Protein AF-A0ABD2IHW4-F1 (afdb_monomer_lite)

Sequence (223 aa):
MGFFFQCLDPSPPDESVRHFWHIRGVIVDASVPTSSSSATAPQQQNNSPSTDTLQVETNGGGQHLKKDRDKQRQGGNSSPSKRRTMASAKRDKVKRLPPGVLYVYEGRLVYRGRRWGRWCVWHRQNEELEIELCEIEDVKVVEQFVSQRDNRPVRRAGALVEVFASSTDGMHSHTMGLHFGILTDSAEMMGKELRDTFQRHRQRPRIFQFNSVDIEGVEIDVP

Foldseek 3Di:
DDPPQPQPADDDPDPPFPDKDWFQWKWWFDFDQCPPDDDDDPDDDDDDDDDDDDDDDDDDDDDDDDDDDDDDDDDDDDDDDDDDPPPPPPPRDGDIGGTFMWTDDPQKIKTFGTDRDDPPPPPPDRPMDIDGLQQWPDKDWDQWDQRPVPSHTDDDGGIWIKIWGFDCPPPDPGGGIIIMITHDNPHPVSSVVSVVVSVVVPPDPPPPPPPPPPPDDDDDDDD

Secondary structure (DSSP, 8-state):
------------SSTT---EEEESEEEEE-----------------------------------------------------------------EEE-SEEEEEETTEEEEEE----TT-TT-----EEEEETTTEEEEEEESSEE-TTT--EE---S-EEEEEEEE--TTSS--EEEEEEEE-TTHHHHHHHHHHHHHHHHS--------------------

Structure (mmCIF, N/CA/C/O backbone):
data_AF-A0ABD2IHW4-F1
#
_entry.id   AF-A0ABD2IHW4-F1
#
loop_
_atom_site.group_PDB
_atom_site.id
_atom_site.type_symbol
_atom_site.label_atom_id
_atom_site.label_alt_id
_atom_site.label_comp_id
_atom_site.label_asym_id
_atom_site.label_entity_id
_atom_site.label_seq_id
_atom_site.pdbx_PDB_ins_code
_atom_site.Cartn_x
_atom_site.Cartn_y
_atom_site.Cartn_z
_atom_site.occupancy
_atom_site.B_iso_or_equiv
_atom_site.auth_seq_id
_atom_site.auth_comp_id
_atom_site.auth_asym_id
_atom_site.auth_atom_id
_atom_site.pdbx_PDB_model_num
ATOM 1 N N . MET A 1 1 ? -0.687 -25.299 -29.743 1.00 41.00 1 MET A N 1
ATOM 2 C CA . MET A 1 1 ? -1.224 -25.582 -28.395 1.00 41.00 1 MET A CA 1
ATOM 3 C C . MET A 1 1 ? -1.015 -24.348 -27.535 1.00 41.00 1 MET A C 1
ATOM 5 O O . MET A 1 1 ? 0.122 -24.047 -27.197 1.00 41.00 1 MET A O 1
ATOM 9 N N . GLY A 1 2 ? -2.075 -23.579 -27.279 1.00 46.12 2 GLY A N 1
ATOM 10 C CA . GLY A 1 2 ? -2.013 -22.436 -26.371 1.00 46.12 2 GLY A CA 1
ATOM 11 C C . GLY A 1 2 ? -2.000 -22.941 -24.935 1.00 46.12 2 GLY A C 1
ATOM 12 O O . GLY A 1 2 ? -2.957 -23.579 -24.503 1.00 46.12 2 GLY A O 1
ATOM 13 N N . PHE A 1 3 ? -0.912 -22.698 -24.208 1.00 49.28 3 PHE A N 1
ATOM 14 C CA . PHE A 1 3 ? -0.903 -22.892 -22.765 1.00 49.28 3 PHE A CA 1
ATOM 15 C C . PHE A 1 3 ? -1.798 -21.814 -22.152 1.00 49.28 3 PHE A C 1
ATOM 17 O O . PHE A 1 3 ? -1.389 -20.663 -22.007 1.00 49.28 3 PHE A O 1
ATOM 24 N N . PHE A 1 4 ? -3.038 -22.176 -21.825 1.00 51.00 4 PHE A N 1
ATOM 25 C CA . PHE A 1 4 ? -3.874 -21.371 -20.946 1.00 51.00 4 PHE A CA 1
ATOM 26 C C . PHE A 1 4 ? -3.256 -21.445 -19.552 1.00 51.00 4 PHE A C 1
ATOM 28 O O . PHE A 1 4 ? -3.492 -22.380 -18.789 1.00 51.00 4 PHE A O 1
ATOM 35 N N . PHE A 1 5 ? -2.398 -20.479 -19.235 1.00 51.81 5 PHE A N 1
ATOM 36 C CA . PHE A 1 5 ? -1.965 -20.264 -17.865 1.00 51.81 5 PHE A CA 1
ATOM 37 C C . PHE A 1 5 ? -3.183 -19.776 -17.087 1.00 51.81 5 PHE A C 1
ATOM 39 O O . PHE A 1 5 ? -3.539 -18.600 -17.142 1.00 51.81 5 PHE A O 1
ATOM 46 N N . GLN A 1 6 ? -3.852 -20.697 -16.394 1.00 56.31 6 GLN A N 1
ATOM 47 C CA . GLN A 1 6 ? -4.872 -20.347 -15.420 1.00 56.31 6 GLN A CA 1
ATOM 48 C C . GLN A 1 6 ? -4.160 -19.621 -14.279 1.00 56.31 6 GLN A C 1
ATOM 50 O O . GLN A 1 6 ? -3.508 -20.230 -13.428 1.00 56.31 6 GLN A O 1
ATOM 55 N N . CYS A 1 7 ? -4.188 -18.294 -14.341 1.00 57.97 7 CYS A N 1
ATOM 56 C CA . CYS A 1 7 ? -3.656 -17.442 -13.297 1.00 57.97 7 CYS A CA 1
ATOM 57 C C . CYS A 1 7 ? -4.540 -17.674 -12.071 1.00 57.97 7 CYS A C 1
ATOM 59 O O . CYS A 1 7 ? -5.722 -17.340 -12.098 1.00 57.97 7 CYS A O 1
ATOM 61 N N . LEU A 1 8 ? -3.997 -18.322 -11.038 1.00 64.69 8 LEU A N 1
ATOM 62 C CA . LEU A 1 8 ? -4.703 -18.474 -9.773 1.00 64.69 8 LEU A CA 1
ATOM 63 C C . LEU A 1 8 ? -4.796 -17.081 -9.160 1.00 64.69 8 LEU A C 1
ATOM 65 O O . LEU A 1 8 ? -3.795 -16.544 -8.678 1.00 64.69 8 LEU A O 1
ATOM 69 N N . ASP A 1 9 ? -5.973 -16.471 -9.272 1.00 67.19 9 ASP A N 1
ATOM 70 C CA . ASP A 1 9 ? -6.226 -15.192 -8.636 1.00 67.19 9 ASP A CA 1
ATOM 71 C C . ASP A 1 9 ? -6.240 -15.425 -7.121 1.00 67.19 9 ASP A C 1
ATOM 73 O O . ASP A 1 9 ? -7.001 -16.280 -6.659 1.00 67.19 9 ASP A O 1
ATOM 77 N N . PRO A 1 10 ? -5.369 -14.763 -6.338 1.00 72.62 10 PRO A N 1
ATOM 78 C CA . PRO A 1 10 ? -5.406 -14.907 -4.897 1.00 72.62 10 PRO A CA 1
ATOM 79 C C . PRO A 1 10 ? -6.753 -14.378 -4.417 1.00 72.62 10 PRO A C 1
ATOM 81 O O . PRO A 1 10 ? -7.031 -13.186 -4.534 1.00 72.62 10 PRO A O 1
ATOM 84 N N . SER A 1 11 ? -7.596 -15.259 -3.893 1.00 72.12 11 SER A N 1
ATOM 85 C CA . SER A 1 11 ? -8.737 -14.828 -3.097 1.00 72.12 11 SER A CA 1
ATOM 86 C C . SER A 1 11 ? -8.215 -14.057 -1.877 1.00 72.12 11 SER A C 1
ATOM 88 O O . SER A 1 11 ? -7.109 -14.362 -1.401 1.00 72.12 11 SER A O 1
ATOM 90 N N . PRO A 1 12 ? -8.971 -13.076 -1.356 1.00 75.50 12 PRO A N 1
ATOM 91 C CA . PRO A 1 12 ? -8.686 -12.543 -0.031 1.00 75.50 12 PRO A CA 1
ATOM 92 C C . PRO A 1 12 ? -8.562 -13.703 0.975 1.00 75.50 12 PRO A C 1
ATOM 94 O O . PRO A 1 12 ? -9.204 -14.742 0.793 1.00 75.50 12 PRO A O 1
ATOM 97 N N . PRO A 1 13 ? -7.698 -13.574 1.997 1.00 76.06 13 PRO A N 1
ATOM 98 C CA . PRO A 1 13 ? -7.426 -14.668 2.928 1.00 76.06 13 PRO A CA 1
ATOM 99 C C . PRO A 1 13 ? -8.664 -15.100 3.726 1.00 76.06 13 PRO A C 1
ATOM 101 O O . PRO A 1 13 ? -8.720 -16.252 4.145 1.00 76.06 13 PRO A O 1
ATOM 104 N N . ASP A 1 14 ? -9.628 -14.195 3.914 1.00 83.94 14 ASP A N 1
ATOM 105 C CA . ASP A 1 14 ? -10.856 -14.408 4.678 1.00 83.94 14 ASP A CA 1
ATOM 106 C C . ASP A 1 14 ? -11.988 -13.491 4.159 1.00 83.94 14 ASP A C 1
ATOM 108 O O . ASP A 1 14 ? -11.724 -12.438 3.570 1.00 83.94 14 ASP A O 1
ATOM 112 N N . GLU A 1 15 ? -13.246 -13.863 4.407 1.00 83.50 15 GLU A N 1
ATOM 113 C CA . GLU A 1 15 ? -14.454 -13.079 4.100 1.00 83.50 15 GLU A CA 1
ATOM 114 C C . GLU A 1 15 ? -14.533 -11.778 4.916 1.00 83.50 15 GLU A C 1
ATOM 116 O O . GLU A 1 15 ? -15.204 -10.823 4.522 1.00 83.50 15 GLU A O 1
ATOM 121 N N . SER A 1 16 ? -13.813 -11.706 6.039 1.00 86.31 16 SER A N 1
ATOM 122 C CA . SER A 1 16 ? -13.703 -10.497 6.862 1.00 86.31 16 SER A CA 1
ATOM 123 C C . SER A 1 16 ? -12.923 -9.357 6.186 1.00 86.31 16 SER A C 1
ATOM 125 O O . SER A 1 16 ? -13.051 -8.195 6.590 1.00 86.31 16 SER A O 1
ATOM 127 N N . VAL A 1 17 ? -12.149 -9.649 5.133 1.00 90.94 17 VAL A N 1
ATOM 128 C CA . VAL A 1 17 ? -11.345 -8.661 4.402 1.00 90.94 17 VAL A CA 1
ATOM 129 C C . VAL A 1 17 ? -12.234 -7.801 3.510 1.00 90.94 17 VAL A C 1
ATOM 131 O O . VAL A 1 17 ? -12.582 -8.158 2.387 1.00 90.94 17 VAL A O 1
ATOM 134 N N . ARG A 1 18 ? -12.568 -6.609 4.005 1.00 87.69 18 ARG A N 1
ATOM 135 C CA . ARG A 1 18 ? -13.433 -5.654 3.290 1.00 87.69 18 ARG A CA 1
ATOM 136 C C . ARG A 1 18 ? -12.719 -4.856 2.206 1.00 87.69 18 ARG A C 1
ATOM 138 O O . ARG A 1 18 ? -13.365 -4.374 1.282 1.00 87.69 18 ARG A O 1
ATOM 145 N N . HIS A 1 19 ? -11.411 -4.672 2.346 1.00 92.75 19 HIS A N 1
ATOM 146 C CA . HIS A 1 19 ? -10.616 -3.825 1.467 1.00 92.75 19 HIS A CA 1
ATOM 147 C C . HIS A 1 19 ? -9.520 -4.663 0.818 1.00 92.75 19 HIS A C 1
ATOM 149 O O . HIS A 1 19 ? -8.560 -5.060 1.483 1.00 92.75 19 HIS A O 1
ATOM 155 N N . PHE A 1 20 ? -9.677 -4.939 -0.476 1.00 95.12 20 PHE A N 1
ATOM 156 C CA . PHE A 1 20 ? -8.671 -5.611 -1.284 1.00 95.12 20 PHE A CA 1
ATOM 157 C C . PHE A 1 20 ? -8.657 -5.052 -2.707 1.00 95.12 20 PHE A C 1
ATOM 159 O O . PHE A 1 20 ? -9.684 -4.647 -3.249 1.00 95.12 20 PHE A O 1
ATOM 166 N N . TRP A 1 21 ? -7.478 -5.056 -3.321 1.00 95.75 21 TRP A N 1
ATOM 167 C CA . TRP A 1 21 ? -7.256 -4.562 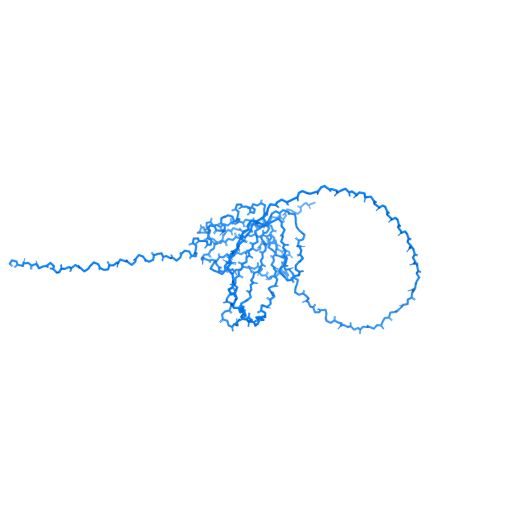-4.671 1.00 95.75 21 TRP A CA 1
ATOM 168 C C . TRP A 1 21 ? -6.337 -5.519 -5.422 1.00 95.75 21 TRP A C 1
ATOM 170 O O . TRP A 1 21 ? -5.272 -5.907 -4.934 1.00 95.75 21 TRP A O 1
ATOM 180 N N . HIS A 1 22 ? -6.717 -5.870 -6.648 1.00 94.25 22 HIS A N 1
ATOM 181 C CA . HIS A 1 22 ? -5.796 -6.521 -7.570 1.00 94.25 22 HIS A CA 1
ATOM 182 C C . HIS A 1 22 ? -4.857 -5.464 -8.140 1.00 94.25 22 HIS A C 1
ATOM 184 O O . HIS A 1 22 ? -5.299 -4.465 -8.704 1.00 94.25 22 HIS A O 1
ATOM 190 N N . ILE A 1 23 ? -3.555 -5.698 -8.008 1.00 95.62 23 ILE A N 1
ATOM 191 C CA . ILE A 1 23 ? -2.534 -4.745 -8.434 1.00 95.62 23 ILE A CA 1
ATOM 192 C C . ILE A 1 23 ? -1.602 -5.376 -9.467 1.00 95.62 23 ILE A C 1
ATOM 194 O O . ILE A 1 23 ? -1.344 -6.584 -9.480 1.00 95.62 23 ILE A O 1
ATOM 198 N N . ARG A 1 24 ? -1.058 -4.535 -10.344 1.00 94.69 24 ARG A N 1
ATOM 199 C CA . ARG A 1 24 ? -0.127 -4.918 -11.414 1.00 94.69 24 ARG A CA 1
ATOM 200 C C . ARG A 1 24 ? 1.295 -5.140 -10.906 1.00 94.69 24 ARG A C 1
ATOM 202 O O . ARG A 1 24 ? 2.110 -5.720 -11.618 1.00 94.69 24 ARG A O 1
ATOM 209 N N . GLY A 1 25 ? 1.591 -4.695 -9.692 1.00 94.12 25 GLY A N 1
ATOM 210 C CA . GLY A 1 25 ? 2.834 -4.980 -8.988 1.00 94.12 25 GLY A CA 1
ATOM 211 C C . GLY A 1 25 ? 3.201 -3.890 -7.998 1.00 94.12 25 GLY A C 1
ATOM 212 O O . GLY A 1 25 ? 2.515 -2.875 -7.891 1.00 94.12 25 GLY A O 1
ATOM 213 N N . VAL A 1 26 ? 4.306 -4.106 -7.294 1.00 95.50 26 VAL A N 1
ATOM 214 C CA . VAL A 1 26 ? 4.837 -3.156 -6.310 1.00 95.50 26 VAL A CA 1
ATOM 215 C C . VAL A 1 26 ? 6.272 -2.812 -6.678 1.00 95.50 26 VAL A C 1
ATOM 217 O O . VAL A 1 26 ? 7.044 -3.662 -7.120 1.00 95.50 26 VAL A O 1
ATOM 220 N N . ILE A 1 27 ? 6.637 -1.550 -6.525 1.00 94.88 27 ILE A N 1
ATOM 221 C CA . ILE A 1 27 ? 8.002 -1.058 -6.656 1.00 94.88 27 ILE A CA 1
ATOM 222 C C . ILE A 1 27 ? 8.453 -0.705 -5.248 1.00 94.88 27 ILE A C 1
ATOM 224 O O . ILE A 1 27 ? 7.911 0.224 -4.673 1.00 94.88 27 ILE A O 1
ATOM 228 N N . VAL A 1 28 ? 9.409 -1.436 -4.693 1.00 93.50 28 VAL A N 1
ATOM 229 C CA . VAL A 1 28 ? 9.949 -1.177 -3.357 1.00 93.50 28 VAL A CA 1
ATOM 230 C C . VAL A 1 28 ? 11.303 -0.506 -3.519 1.00 93.50 28 VAL A C 1
ATOM 232 O O . VAL A 1 28 ? 12.211 -1.080 -4.133 1.00 93.50 28 VAL A O 1
ATOM 235 N N . ASP A 1 29 ? 11.437 0.709 -3.001 1.00 91.69 29 ASP A N 1
ATOM 236 C CA . ASP A 1 29 ? 12.736 1.351 -2.885 1.00 91.69 29 ASP A CA 1
ATOM 237 C C . ASP A 1 29 ? 13.427 0.850 -1.615 1.00 91.69 29 ASP A C 1
ATOM 239 O O . ASP A 1 29 ? 12.847 0.847 -0.530 1.00 91.69 29 ASP A O 1
ATOM 243 N N . ALA A 1 30 ? 14.656 0.357 -1.759 1.00 70.94 30 ALA A N 1
ATOM 244 C CA . ALA A 1 30 ? 15.428 -0.098 -0.612 1.00 70.94 30 ALA A CA 1
ATOM 245 C C . ALA A 1 30 ? 15.851 1.144 0.178 1.00 70.94 30 ALA A C 1
ATOM 247 O O . ALA A 1 30 ? 16.620 1.963 -0.333 1.00 70.94 30 ALA A O 1
ATOM 248 N N . SER A 1 31 ? 15.324 1.280 1.395 1.00 65.44 31 SER A N 1
ATOM 249 C CA . SER A 1 31 ? 15.537 2.432 2.267 1.00 65.44 31 SER A CA 1
ATOM 250 C C . SER A 1 31 ? 17.023 2.763 2.404 1.00 65.44 31 SER A C 1
ATOM 252 O O . SER A 1 31 ? 17.844 1.892 2.709 1.00 65.44 31 SER A O 1
ATOM 254 N N . VAL A 1 32 ? 17.378 4.034 2.217 1.00 53.66 32 VAL A N 1
ATOM 255 C CA . VAL A 1 32 ? 18.693 4.529 2.630 1.00 53.66 32 VAL A CA 1
ATOM 256 C C . VAL A 1 32 ? 18.680 4.576 4.160 1.00 53.66 32 VAL A C 1
ATOM 258 O O . VAL A 1 32 ? 17.733 5.135 4.712 1.00 53.66 32 VAL A O 1
ATOM 261 N N . PRO A 1 33 ? 19.669 4.004 4.874 1.00 55.91 33 PRO A N 1
ATOM 262 C CA . PRO A 1 33 ? 19.808 4.261 6.301 1.00 55.91 33 PRO A CA 1
ATOM 263 C C . PRO A 1 33 ? 19.871 5.768 6.491 1.00 55.91 33 PRO A C 1
ATOM 265 O O . PRO A 1 33 ? 20.810 6.411 6.019 1.00 55.91 33 PRO A O 1
ATOM 268 N N . THR A 1 34 ? 18.864 6.329 7.152 1.00 48.50 34 THR A N 1
ATOM 269 C CA . THR A 1 34 ? 18.852 7.724 7.572 1.00 48.50 34 THR A CA 1
ATOM 270 C C . THR A 1 34 ? 19.955 7.866 8.618 1.00 48.50 34 THR A C 1
ATOM 272 O O . THR A 1 34 ? 19.741 7.714 9.822 1.00 48.50 34 THR A O 1
ATOM 275 N N . SER A 1 35 ? 21.193 8.057 8.161 1.00 48.00 35 SER A N 1
ATOM 276 C CA . SER A 1 35 ? 22.295 8.470 9.012 1.00 48.00 35 SER A CA 1
ATOM 277 C C . SER A 1 35 ? 21.941 9.878 9.459 1.00 48.00 35 SER A C 1
ATOM 279 O O . SER A 1 35 ? 22.103 10.829 8.698 1.00 48.00 35 SER A O 1
ATOM 281 N N . SER A 1 36 ? 21.361 9.982 10.648 1.00 47.62 36 SER A N 1
ATOM 282 C CA . SER A 1 36 ? 20.997 11.224 11.313 1.00 47.62 36 SER A CA 1
ATOM 283 C C . SER A 1 36 ? 22.213 12.151 11.376 1.00 47.62 36 SER A C 1
ATOM 285 O O . SER A 1 36 ? 23.023 12.077 12.300 1.00 47.62 36 SER A O 1
ATOM 287 N N . SER A 1 37 ? 22.370 13.012 10.373 1.00 46.66 37 SER A N 1
ATOM 288 C CA . SER A 1 37 ? 23.316 14.115 10.403 1.00 46.66 37 SER A CA 1
ATOM 289 C C . SER A 1 37 ? 22.738 15.184 11.324 1.00 46.66 37 SER A C 1
ATOM 291 O O . SER A 1 37 ? 21.840 15.925 10.936 1.00 46.66 37 SER A O 1
ATOM 293 N N . SER A 1 38 ? 23.221 15.169 12.566 1.00 47.09 38 SER A N 1
ATOM 294 C CA . SER A 1 38 ? 23.399 16.311 13.469 1.00 47.09 38 SER A CA 1
ATOM 295 C C . SER A 1 38 ? 22.487 17.520 13.238 1.00 47.09 38 SER A C 1
ATOM 297 O O . SER A 1 38 ? 22.710 18.336 12.340 1.00 47.09 38 SER A O 1
ATOM 299 N N . ALA A 1 39 ? 21.542 17.689 14.161 1.00 44.91 39 ALA A N 1
ATOM 300 C CA . ALA A 1 39 ? 20.907 18.960 14.453 1.00 44.91 39 ALA A CA 1
ATOM 301 C C . ALA A 1 39 ? 21.961 20.079 14.547 1.00 44.91 39 ALA A C 1
ATOM 303 O O . ALA A 1 39 ? 22.781 20.098 15.462 1.00 44.91 39 ALA A O 1
ATOM 304 N N . THR A 1 40 ? 21.920 21.018 13.606 1.00 46.56 40 THR A N 1
ATOM 305 C CA . THR A 1 40 ? 22.454 22.362 13.825 1.00 46.56 40 THR A CA 1
ATOM 306 C C . THR A 1 40 ? 21.236 23.246 14.030 1.00 46.56 40 THR A C 1
ATOM 308 O O . THR A 1 40 ? 20.417 23.402 13.126 1.00 46.56 40 THR A O 1
ATOM 311 N N . ALA A 1 41 ? 21.061 23.718 15.260 1.00 46.91 41 ALA A N 1
ATOM 312 C CA . ALA A 1 41 ? 19.960 24.581 15.654 1.00 46.91 41 ALA A CA 1
ATOM 313 C C . ALA A 1 41 ? 19.886 25.825 14.743 1.00 46.91 41 ALA A C 1
ATOM 315 O O . ALA A 1 41 ? 20.909 26.490 14.564 1.00 46.91 41 ALA A O 1
ATOM 316 N N . PRO A 1 42 ? 18.714 26.188 14.191 1.00 46.56 42 PRO A N 1
ATOM 317 C CA . PRO A 1 42 ? 18.544 27.499 13.594 1.00 46.56 42 PRO A CA 1
ATOM 318 C C . PRO A 1 42 ? 18.502 28.542 14.713 1.00 46.56 42 PRO A C 1
ATOM 320 O O . PRO A 1 42 ? 17.595 28.582 15.545 1.00 46.56 42 PRO A O 1
ATOM 323 N N . GLN A 1 43 ? 19.542 29.368 14.727 1.00 43.62 43 GLN A N 1
ATOM 324 C CA . GLN A 1 43 ? 19.649 30.567 15.533 1.00 43.62 43 GLN A CA 1
ATOM 325 C C . GLN A 1 43 ? 18.506 31.522 15.164 1.00 43.62 43 GLN A C 1
ATOM 327 O O . GLN A 1 43 ? 18.310 31.891 14.008 1.00 43.62 43 GLN A O 1
ATOM 332 N N . GLN A 1 44 ? 17.737 31.878 16.183 1.00 47.75 44 GLN A N 1
ATOM 333 C CA . GLN A 1 44 ? 16.634 32.823 16.166 1.00 47.75 44 GLN A CA 1
ATOM 334 C C . GLN A 1 44 ? 17.142 34.204 15.718 1.00 47.75 44 GLN A C 1
ATOM 336 O O . GLN A 1 44 ? 17.986 34.797 16.391 1.00 47.75 44 GLN A O 1
ATOM 341 N N . GLN A 1 45 ? 16.629 34.737 14.607 1.00 43.47 45 GLN A N 1
ATOM 342 C CA . GLN A 1 45 ? 16.779 36.155 14.286 1.00 43.47 45 GLN A CA 1
ATOM 343 C C . GLN A 1 45 ? 15.425 36.742 13.891 1.00 43.47 45 GLN A C 1
ATOM 345 O O . GLN A 1 45 ? 14.898 36.513 12.805 1.00 43.47 45 GLN A O 1
ATOM 350 N N . ASN A 1 46 ? 14.863 37.473 14.853 1.00 47.22 46 ASN A N 1
ATOM 351 C CA . ASN A 1 46 ? 13.788 38.436 14.674 1.00 47.22 46 ASN A CA 1
ATOM 352 C C . ASN A 1 46 ? 14.157 39.420 13.559 1.00 47.22 46 ASN A C 1
ATOM 354 O O . ASN A 1 46 ? 15.273 39.933 13.581 1.00 47.22 46 ASN A O 1
ATOM 358 N N . ASN A 1 47 ? 13.216 39.726 12.661 1.00 47.47 47 ASN A N 1
ATOM 359 C CA . ASN A 1 47 ? 12.915 41.096 12.238 1.00 47.47 47 ASN A CA 1
ATOM 360 C C . ASN A 1 47 ? 11.595 41.167 11.446 1.00 47.47 47 ASN A C 1
ATOM 362 O O . ASN A 1 47 ? 11.212 40.250 10.727 1.00 47.47 47 ASN A O 1
ATOM 366 N N . SER A 1 48 ? 10.909 42.278 11.688 1.00 52.16 48 SER A N 1
ATOM 367 C CA . SER A 1 48 ? 9.518 42.645 11.403 1.00 52.16 48 SER A CA 1
ATOM 368 C C . SER A 1 48 ? 9.220 42.962 9.914 1.00 52.16 48 SER A C 1
ATOM 370 O O . SER A 1 48 ? 10.140 42.952 9.098 1.00 52.16 48 SER A O 1
ATOM 372 N N . PRO A 1 49 ? 7.950 43.259 9.543 1.00 63.03 49 PRO A N 1
ATOM 373 C CA . PRO A 1 49 ? 7.474 43.300 8.158 1.00 63.03 49 PRO A CA 1
ATOM 374 C C . PRO A 1 49 ? 7.461 44.714 7.552 1.00 63.03 49 PRO A C 1
ATOM 376 O O . PRO A 1 49 ? 7.200 45.689 8.259 1.00 63.03 49 PRO A O 1
ATOM 379 N N . SER A 1 50 ? 7.613 44.816 6.226 1.00 47.25 50 SER A N 1
ATOM 380 C CA . SER A 1 50 ? 7.198 46.004 5.468 1.00 47.25 50 SER A CA 1
ATOM 381 C C . SER A 1 50 ? 6.966 45.740 3.964 1.00 47.25 50 SER A C 1
ATOM 383 O O . SER A 1 50 ? 7.835 45.244 3.257 1.00 47.25 50 SER A O 1
ATOM 385 N N . THR A 1 51 ? 5.755 46.127 3.535 1.00 42.94 51 THR A N 1
ATOM 386 C CA . THR A 1 51 ? 5.316 46.749 2.258 1.00 42.94 51 THR A CA 1
ATOM 387 C C . THR A 1 51 ? 5.610 46.141 0.876 1.00 42.94 51 THR A C 1
ATOM 389 O O . THR A 1 51 ? 6.751 46.035 0.443 1.00 42.94 51 THR A O 1
ATOM 392 N N . ASP A 1 52 ? 4.497 45.897 0.165 1.00 44.44 52 ASP A N 1
ATOM 393 C CA . ASP A 1 52 ? 4.166 46.249 -1.232 1.00 44.44 52 ASP A CA 1
ATOM 394 C C . ASP A 1 52 ? 5.296 46.653 -2.188 1.00 44.44 52 ASP A C 1
ATOM 396 O O . ASP A 1 52 ? 5.977 47.647 -1.949 1.00 44.44 52 ASP A O 1
ATOM 400 N N . THR A 1 53 ? 5.348 46.017 -3.370 1.00 55.94 53 THR A N 1
ATOM 401 C CA . THR A 1 53 ? 5.567 46.687 -4.673 1.00 55.94 53 THR A CA 1
ATOM 402 C C . THR A 1 53 ? 5.123 45.787 -5.842 1.00 55.94 53 THR A C 1
ATOM 404 O O . THR A 1 53 ? 5.358 44.581 -5.867 1.00 55.94 53 THR A O 1
ATOM 407 N N . LEU A 1 54 ? 4.455 46.438 -6.796 1.00 48.88 54 LEU A N 1
ATOM 408 C CA . LEU A 1 54 ? 3.859 45.983 -8.054 1.00 48.88 54 LEU A CA 1
ATOM 409 C C . LEU A 1 54 ? 4.858 45.531 -9.142 1.00 48.88 54 LEU A C 1
ATOM 411 O O . LEU A 1 54 ? 5.944 46.085 -9.241 1.00 48.88 54 LEU A O 1
ATOM 415 N N . GLN A 1 55 ? 4.347 44.646 -10.017 1.00 45.31 55 GLN A N 1
ATOM 416 C CA . GLN A 1 55 ? 4.524 44.525 -11.485 1.00 45.31 55 GLN A CA 1
ATOM 417 C C . GLN A 1 55 ? 5.930 44.415 -12.114 1.00 45.31 55 GLN A C 1
ATOM 419 O O . GLN A 1 55 ? 6.850 45.135 -11.760 1.00 45.31 55 GLN A O 1
ATOM 424 N N . VAL A 1 56 ? 6.035 43.591 -13.174 1.00 48.97 56 VAL A N 1
ATOM 425 C CA . VAL A 1 56 ? 6.410 44.005 -14.552 1.00 48.97 56 VAL A CA 1
ATOM 426 C C . VAL A 1 56 ? 6.441 42.777 -15.484 1.00 48.97 56 VAL A C 1
ATOM 428 O O . VAL A 1 56 ? 7.082 41.767 -15.202 1.00 48.97 56 VAL A O 1
ATOM 431 N N . GLU A 1 57 ? 5.715 42.884 -16.600 1.00 48.47 57 GLU A N 1
ATOM 432 C CA . GLU A 1 57 ? 5.789 42.018 -17.785 1.00 48.47 57 GLU A CA 1
ATOM 433 C C . GLU A 1 57 ? 7.163 42.113 -18.468 1.00 48.47 57 GLU A C 1
ATOM 435 O O . GLU A 1 57 ? 7.787 43.165 -18.439 1.00 48.47 57 GLU A O 1
ATOM 440 N N . THR A 1 58 ? 7.594 41.094 -19.216 1.00 47.38 58 THR A N 1
ATOM 441 C CA . THR A 1 58 ? 8.175 41.339 -20.553 1.00 47.38 58 THR A CA 1
ATOM 442 C C . THR A 1 58 ? 8.249 40.078 -21.412 1.00 47.38 58 THR A C 1
ATOM 444 O O . THR A 1 58 ? 8.596 38.985 -20.972 1.00 47.38 58 THR A O 1
ATOM 447 N N . ASN A 1 59 ? 7.918 40.308 -22.681 1.00 45.06 59 ASN A N 1
ATOM 448 C CA . ASN A 1 59 ? 8.058 39.450 -23.848 1.00 45.06 59 ASN A CA 1
ATOM 449 C C . ASN A 1 59 ? 9.523 39.197 -24.259 1.00 45.06 59 ASN A C 1
ATOM 451 O O . ASN A 1 59 ? 10.393 40.035 -24.035 1.00 45.06 59 ASN A O 1
ATOM 455 N N . GLY A 1 60 ? 9.738 38.120 -25.024 1.00 36.53 60 GLY A N 1
ATOM 456 C CA . GLY A 1 60 ? 10.909 37.886 -25.891 1.00 36.53 60 GLY A CA 1
ATOM 457 C C . GLY A 1 60 ? 11.221 36.385 -25.970 1.00 36.53 60 GLY A C 1
ATOM 458 O O . GLY A 1 60 ? 11.348 35.747 -24.939 1.00 36.53 60 GLY A O 1
ATOM 459 N N . GLY A 1 61 ? 11.285 35.686 -27.106 1.00 36.50 61 GLY A N 1
ATOM 460 C CA . GLY A 1 61 ? 11.732 36.063 -28.448 1.00 36.50 61 GLY A CA 1
ATOM 461 C C . GLY A 1 61 ? 13.114 35.434 -28.717 1.00 36.50 61 GLY A C 1
ATOM 462 O O . GLY A 1 61 ? 14.074 35.824 -28.067 1.00 36.50 61 GLY A O 1
ATOM 463 N N . GLY A 1 62 ? 13.232 34.489 -29.667 1.00 38.06 62 GLY A N 1
ATOM 464 C CA . GLY A 1 62 ? 14.529 33.976 -30.178 1.00 38.06 62 GLY A CA 1
ATOM 465 C C . GLY A 1 62 ? 14.571 32.451 -30.396 1.00 38.06 62 GLY A C 1
ATOM 466 O O . GLY A 1 62 ? 14.568 31.697 -29.434 1.00 38.06 62 GLY A O 1
ATOM 467 N N . GLN A 1 63 ? 14.399 31.942 -31.625 1.00 40.34 63 GLN A N 1
ATOM 468 C CA . GLN A 1 63 ? 15.445 31.603 -32.625 1.00 40.34 63 GLN A CA 1
ATOM 469 C C . GLN A 1 63 ? 16.392 30.456 -32.191 1.00 40.34 63 GLN A C 1
ATOM 471 O O . GLN A 1 63 ? 17.153 30.580 -31.246 1.00 40.34 63 GLN A O 1
ATOM 476 N N . HIS A 1 64 ? 16.254 29.252 -32.760 1.00 48.56 64 HIS A N 1
ATOM 477 C CA . HIS A 1 64 ? 16.921 28.764 -33.985 1.00 48.56 64 HIS A CA 1
ATOM 478 C C . HIS A 1 64 ? 18.449 28.597 -33.858 1.00 48.56 64 HIS A C 1
ATOM 480 O O . HIS A 1 64 ? 19.188 29.560 -34.016 1.00 48.56 64 HIS A O 1
ATOM 486 N N . LEU A 1 65 ? 18.933 27.353 -33.707 1.00 48.69 65 LEU A N 1
ATOM 487 C CA . LEU A 1 65 ? 20.285 26.962 -34.132 1.00 48.69 65 LEU A CA 1
ATOM 488 C C . LEU A 1 65 ? 20.396 25.449 -34.395 1.00 48.69 65 LEU A C 1
ATOM 490 O O . LEU A 1 65 ? 20.425 24.624 -33.485 1.00 48.69 65 LEU A O 1
ATOM 494 N N . LYS A 1 66 ? 20.499 25.120 -35.689 1.00 51.88 66 LYS A N 1
ATOM 495 C CA . LYS A 1 66 ? 21.117 23.898 -36.221 1.00 51.88 66 LYS A CA 1
ATOM 496 C C . LYS A 1 66 ? 22.571 23.811 -35.754 1.00 51.88 66 LYS A C 1
ATOM 498 O O . LYS A 1 66 ? 23.282 24.815 -35.831 1.00 51.88 66 LYS A O 1
ATOM 503 N N . LYS A 1 67 ? 23.060 22.608 -35.435 1.00 59.16 67 LYS A N 1
ATOM 504 C CA . LYS A 1 67 ? 24.461 22.274 -35.718 1.00 59.16 67 LYS A CA 1
ATOM 505 C C . LYS A 1 67 ? 24.689 20.775 -35.870 1.00 59.16 67 LYS A C 1
ATOM 507 O O . LYS A 1 67 ? 24.679 20.023 -34.901 1.00 59.16 67 LYS A O 1
ATOM 512 N N . ASP A 1 68 ? 24.942 20.401 -37.116 1.00 53.00 68 ASP A N 1
ATOM 513 C CA . ASP A 1 68 ? 25.584 19.166 -37.536 1.00 53.00 68 ASP A CA 1
ATOM 514 C C . ASP A 1 68 ? 26.957 19.005 -36.872 1.00 53.00 68 ASP A C 1
ATOM 516 O O . ASP A 1 68 ? 27.731 19.969 -36.784 1.00 53.00 68 ASP A O 1
ATOM 520 N N . ARG A 1 69 ? 27.307 17.776 -36.475 1.00 59.28 69 ARG A N 1
ATOM 521 C CA . ARG A 1 69 ? 28.714 17.361 -36.457 1.00 59.28 69 ARG A CA 1
ATOM 522 C C . ARG A 1 69 ? 28.888 15.846 -36.519 1.00 59.28 69 ARG A C 1
ATOM 524 O O . ARG A 1 69 ? 28.872 15.154 -35.505 1.00 59.28 69 ARG A O 1
ATOM 531 N N . ASP A 1 70 ? 29.179 15.382 -37.726 1.00 50.97 70 ASP A N 1
ATOM 532 C CA . ASP A 1 70 ? 29.960 14.179 -37.985 1.00 50.97 70 ASP A CA 1
ATOM 533 C C . ASP A 1 70 ? 31.373 14.299 -37.392 1.00 50.97 70 ASP A C 1
ATOM 535 O O . ASP A 1 70 ? 32.064 15.303 -37.604 1.00 50.97 70 ASP A O 1
ATOM 539 N N . LYS A 1 71 ? 31.849 13.244 -36.716 1.00 62.31 71 LYS A N 1
ATOM 540 C CA . LYS A 1 71 ? 33.247 12.796 -36.846 1.00 62.31 71 LYS A CA 1
ATOM 541 C C . LYS A 1 71 ? 33.473 11.378 -36.314 1.00 62.31 71 LYS A C 1
ATOM 543 O O . LYS A 1 71 ? 33.721 11.134 -35.139 1.00 62.31 71 LYS A O 1
ATOM 548 N N . GLN A 1 72 ? 33.444 10.472 -37.278 1.00 51.09 72 GLN A N 1
ATOM 549 C CA . GLN A 1 72 ? 34.245 9.263 -37.431 1.00 51.09 72 GLN A CA 1
ATOM 550 C C . GLN A 1 72 ? 35.620 9.315 -36.727 1.00 51.09 72 GLN A C 1
ATOM 552 O O . GLN A 1 72 ? 36.426 10.209 -36.995 1.00 51.09 72 GLN A O 1
ATOM 557 N N . ARG A 1 73 ? 35.935 8.297 -35.914 1.00 51.78 73 ARG A N 1
ATOM 558 C CA . ARG A 1 73 ? 37.308 7.793 -35.742 1.00 51.78 73 ARG A CA 1
ATOM 559 C C . ARG A 1 73 ? 37.307 6.314 -35.350 1.00 51.78 73 ARG A C 1
ATOM 561 O O . ARG A 1 73 ? 36.834 5.931 -34.287 1.00 51.78 73 ARG A O 1
ATOM 568 N N . GLN A 1 74 ? 37.831 5.515 -36.274 1.00 44.62 74 GLN A N 1
ATOM 569 C CA . GLN A 1 74 ? 38.222 4.121 -36.109 1.00 44.62 74 GLN A CA 1
ATOM 570 C C . GLN A 1 74 ? 39.571 4.022 -35.383 1.00 44.62 74 GLN A C 1
ATOM 572 O O . GLN A 1 74 ? 40.407 4.916 -35.514 1.00 44.62 74 GLN A O 1
ATOM 577 N N . GLY A 1 75 ? 39.806 2.868 -34.753 1.00 40.91 75 GLY A N 1
ATOM 578 C CA . GLY A 1 75 ? 41.138 2.267 -34.660 1.00 40.91 75 GLY A CA 1
ATOM 579 C C . GLY A 1 75 ? 41.604 1.932 -33.244 1.00 40.91 75 GLY A C 1
ATOM 580 O O . GLY A 1 75 ? 41.824 2.833 -32.443 1.00 40.91 75 GLY A O 1
ATOM 581 N N . GLY A 1 76 ? 41.851 0.642 -32.982 1.00 42.22 76 GLY A N 1
ATOM 582 C CA . GLY A 1 76 ? 42.785 0.227 -31.929 1.00 42.22 76 GLY A CA 1
ATOM 583 C C . GLY A 1 76 ? 42.446 -1.074 -31.208 1.00 4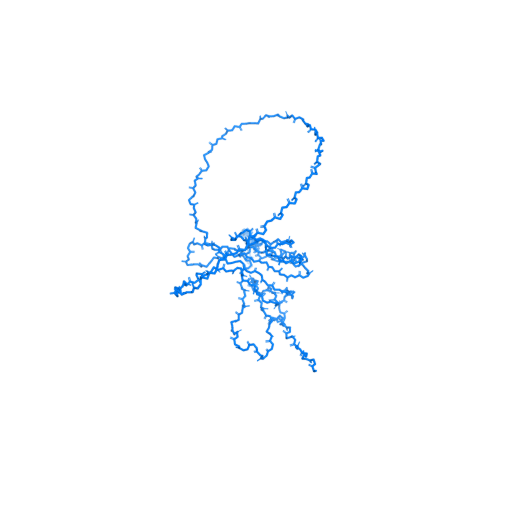2.22 76 GLY A C 1
ATOM 584 O O . GLY A 1 76 ? 41.894 -1.045 -30.116 1.00 42.22 76 GLY A O 1
ATOM 585 N N . ASN A 1 77 ? 42.834 -2.204 -31.800 1.00 46.75 77 ASN A N 1
ATOM 586 C CA . ASN A 1 77 ? 42.895 -3.521 -31.164 1.00 46.75 77 ASN A CA 1
ATOM 587 C C . ASN A 1 77 ? 43.970 -3.577 -30.060 1.00 46.75 77 ASN A C 1
ATOM 589 O O . ASN A 1 77 ? 45.115 -3.227 -30.335 1.00 46.75 77 ASN A O 1
ATOM 593 N N . SER A 1 78 ? 43.655 -4.160 -28.895 1.00 47.84 78 SER A N 1
ATOM 594 C CA . SER A 1 78 ? 44.599 -4.991 -28.120 1.00 47.84 78 SER A CA 1
ATOM 595 C C . SER A 1 78 ? 43.907 -5.800 -27.005 1.00 47.84 78 SER A C 1
ATOM 597 O O . SER A 1 78 ? 43.478 -5.282 -25.983 1.00 47.84 78 SER A O 1
ATOM 599 N N . SER A 1 79 ? 43.770 -7.095 -27.299 1.00 52.38 79 SER A N 1
ATOM 600 C CA . SER A 1 79 ? 43.928 -8.332 -26.511 1.00 52.38 79 SER A CA 1
ATOM 601 C C . SER A 1 79 ? 44.015 -8.360 -24.963 1.00 52.38 79 SER A C 1
ATOM 603 O O . SER A 1 79 ? 44.334 -7.380 -24.300 1.00 52.38 79 SER A O 1
ATOM 605 N N . PRO A 1 80 ? 43.732 -9.541 -24.367 1.00 60.50 80 PRO A N 1
ATOM 606 C CA . PRO A 1 80 ? 42.980 -9.675 -23.126 1.00 60.50 80 PRO A CA 1
ATOM 607 C C . PRO A 1 80 ? 43.855 -9.993 -21.903 1.00 60.50 80 PRO A C 1
ATOM 609 O O . PRO A 1 80 ? 45.053 -10.231 -22.000 1.00 60.50 80 PRO A O 1
ATOM 612 N N . SER A 1 81 ? 43.174 -10.157 -20.766 1.00 49.25 81 SER A N 1
ATOM 613 C CA . SER A 1 81 ? 43.628 -10.899 -19.582 1.00 49.25 81 SER A CA 1
ATOM 614 C C . SER A 1 81 ? 44.254 -10.066 -18.461 1.00 49.25 81 SER A C 1
ATOM 616 O O . SER A 1 81 ? 45.463 -9.907 -18.342 1.00 49.25 81 SER A O 1
ATOM 618 N N . LYS A 1 82 ? 43.388 -9.649 -17.531 1.00 47.09 82 LYS A N 1
ATOM 619 C CA . LYS A 1 82 ? 43.622 -9.846 -16.095 1.00 47.09 82 LYS A CA 1
ATOM 620 C C . LYS A 1 82 ? 42.279 -9.980 -15.382 1.00 47.09 82 LYS A C 1
ATOM 622 O O . LYS A 1 82 ? 41.582 -9.010 -15.101 1.00 47.09 82 LYS A O 1
ATOM 627 N N . ARG A 1 83 ? 41.934 -11.242 -15.116 1.00 53.25 83 ARG A N 1
ATOM 628 C CA . ARG A 1 83 ? 40.927 -11.703 -14.155 1.00 53.25 83 ARG A CA 1
ATOM 629 C C . ARG A 1 83 ? 41.172 -10.993 -12.812 1.00 53.25 83 ARG A C 1
ATOM 631 O O . ARG A 1 83 ? 42.022 -11.403 -12.032 1.00 53.25 83 ARG A O 1
ATOM 638 N N . ARG A 1 84 ? 40.429 -9.923 -12.539 1.00 47.66 84 ARG A N 1
ATOM 639 C CA . ARG A 1 84 ? 40.083 -9.506 -11.176 1.00 47.66 84 ARG A CA 1
ATOM 640 C C . ARG A 1 84 ? 38.578 -9.644 -11.076 1.00 47.66 84 ARG A C 1
ATOM 642 O O . ARG A 1 84 ? 37.830 -8.859 -11.649 1.00 47.66 84 ARG A O 1
ATOM 649 N N . THR A 1 85 ? 38.154 -10.692 -10.384 1.00 52.78 85 THR A N 1
ATOM 650 C CA . THR A 1 85 ? 36.818 -10.836 -9.815 1.00 52.78 85 THR A CA 1
ATOM 651 C C . THR A 1 85 ? 36.602 -9.682 -8.844 1.00 52.78 85 THR A C 1
ATOM 653 O O . THR A 1 85 ? 36.832 -9.802 -7.644 1.00 52.78 85 THR A O 1
ATOM 656 N N . MET A 1 86 ? 36.224 -8.522 -9.379 1.00 42.59 86 MET A N 1
ATOM 657 C CA . MET A 1 86 ? 35.627 -7.463 -8.587 1.00 42.59 86 MET A CA 1
ATOM 658 C C . MET A 1 86 ? 34.264 -7.999 -8.179 1.00 42.59 86 MET A C 1
ATOM 660 O O . MET A 1 86 ? 33.377 -8.140 -9.022 1.00 42.59 86 MET A O 1
ATOM 664 N N . ALA A 1 87 ? 34.130 -8.360 -6.904 1.00 47.12 87 ALA A N 1
ATOM 665 C CA . ALA A 1 87 ? 32.839 -8.505 -6.263 1.00 47.12 87 ALA A CA 1
ATOM 666 C C . ALA A 1 87 ? 32.049 -7.233 -6.588 1.00 47.12 87 ALA A C 1
ATOM 668 O O . ALA A 1 87 ? 32.320 -6.160 -6.052 1.00 47.12 87 ALA A O 1
ATOM 669 N N . SER A 1 88 ? 31.157 -7.334 -7.573 1.00 43.25 88 SER A N 1
ATOM 670 C CA . SER A 1 88 ? 30.225 -6.276 -7.914 1.00 43.25 88 SER A CA 1
ATOM 671 C C . SER A 1 88 ? 29.380 -6.106 -6.667 1.00 43.25 88 SER A C 1
ATOM 673 O O . SER A 1 88 ? 28.509 -6.933 -6.402 1.00 43.25 88 SER A O 1
ATOM 675 N N . ALA A 1 89 ? 29.723 -5.099 -5.857 1.00 51.81 89 ALA A N 1
ATOM 676 C CA . ALA A 1 89 ? 28.903 -4.646 -4.753 1.00 51.81 89 ALA A CA 1
ATOM 677 C C . ALA A 1 89 ? 27.492 -4.548 -5.322 1.00 51.81 89 ALA A C 1
ATOM 679 O O . ALA A 1 89 ? 27.255 -3.758 -6.246 1.00 51.81 89 ALA A O 1
ATOM 680 N N . LYS A 1 90 ? 26.616 -5.461 -4.885 1.00 54.47 90 LYS A N 1
ATOM 681 C CA . LYS A 1 90 ? 25.221 -5.510 -5.298 1.00 54.47 90 LYS A CA 1
ATOM 682 C C . LYS A 1 90 ? 24.654 -4.170 -4.870 1.00 54.47 90 LYS A C 1
ATOM 684 O O . LYS A 1 90 ? 24.299 -3.994 -3.718 1.00 54.47 90 LYS A O 1
ATOM 689 N N . ARG A 1 91 ? 24.676 -3.195 -5.781 1.00 56.56 91 ARG A N 1
ATOM 690 C CA . ARG A 1 91 ? 23.971 -1.936 -5.602 1.00 56.56 91 ARG A CA 1
ATOM 691 C C . ARG A 1 91 ? 22.544 -2.366 -5.351 1.00 56.56 91 ARG A C 1
ATOM 693 O O . ARG A 1 91 ? 21.954 -2.989 -6.233 1.00 56.56 91 ARG A O 1
ATOM 700 N N . ASP A 1 92 ? 22.088 -2.167 -4.127 1.00 60.50 92 ASP A N 1
ATOM 701 C CA . ASP A 1 92 ? 20.729 -2.435 -3.697 1.00 60.50 92 ASP A CA 1
ATOM 702 C C . ASP A 1 92 ? 19.812 -1.694 -4.674 1.00 60.50 92 ASP A C 1
ATOM 704 O O . ASP A 1 92 ? 19.735 -0.470 -4.684 1.00 60.50 92 ASP A O 1
ATOM 708 N N . LYS A 1 93 ? 19.255 -2.443 -5.620 1.00 79.06 93 LYS A N 1
ATOM 709 C CA . LYS A 1 93 ? 18.424 -1.923 -6.701 1.00 79.06 93 LYS A CA 1
ATOM 710 C C . LYS A 1 93 ? 17.005 -1.820 -6.173 1.00 79.06 93 LYS A C 1
ATOM 712 O O . LYS A 1 93 ? 16.574 -2.711 -5.445 1.00 79.06 93 LYS A O 1
ATOM 717 N N . VAL A 1 94 ? 16.274 -0.807 -6.636 1.00 89.31 94 VAL A N 1
ATOM 718 C CA . VAL A 1 94 ? 14.810 -0.759 -6.541 1.00 89.31 94 VAL A CA 1
ATOM 719 C C . VAL A 1 94 ? 14.248 -2.138 -6.900 1.00 89.31 94 VAL A C 1
ATOM 721 O O . VAL A 1 94 ? 14.466 -2.642 -8.013 1.00 89.31 94 VAL A O 1
ATOM 724 N N . LYS A 1 95 ? 13.563 -2.768 -5.947 1.00 91.00 95 LYS A N 1
ATOM 725 C CA . LYS A 1 95 ? 12.992 -4.103 -6.104 1.00 91.00 95 LYS A CA 1
ATOM 726 C C . LYS A 1 95 ? 11.623 -3.974 -6.758 1.00 91.00 95 LYS A C 1
ATOM 728 O O . LYS A 1 95 ? 10.844 -3.082 -6.443 1.00 91.00 95 LYS A O 1
ATOM 733 N N . ARG A 1 96 ? 11.317 -4.863 -7.699 1.00 91.69 96 ARG A N 1
ATOM 734 C CA . ARG A 1 96 ? 9.999 -4.932 -8.339 1.00 91.69 96 ARG A CA 1
ATOM 735 C C . ARG A 1 96 ? 9.344 -6.247 -7.964 1.00 91.69 96 ARG A C 1
ATOM 737 O O . ARG A 1 96 ? 9.885 -7.295 -8.301 1.00 91.69 96 ARG A O 1
ATOM 744 N N . LEU A 1 97 ? 8.202 -6.163 -7.297 1.00 91.81 97 LEU A N 1
ATOM 745 C CA . LEU A 1 97 ? 7.354 -7.298 -6.970 1.00 91.81 97 LEU A CA 1
ATOM 746 C C . LEU A 1 97 ? 6.324 -7.507 -8.096 1.00 91.81 97 LEU A C 1
ATOM 748 O O . LEU A 1 97 ? 5.871 -6.528 -8.707 1.00 91.81 97 LEU A O 1
ATOM 752 N N . PRO A 1 98 ? 5.975 -8.765 -8.416 1.00 91.81 98 PRO A N 1
ATOM 753 C CA . PRO A 1 98 ? 5.076 -9.103 -9.519 1.00 91.81 98 PRO A CA 1
ATOM 754 C C . PRO A 1 98 ? 3.626 -8.636 -9.276 1.00 91.81 98 PRO A C 1
ATOM 756 O O . PRO A 1 98 ? 3.290 -8.175 -8.184 1.00 91.81 98 PRO A O 1
ATOM 759 N N . PRO A 1 99 ? 2.721 -8.775 -10.262 1.00 92.81 99 PRO A N 1
ATOM 760 C CA . PRO A 1 99 ? 1.289 -8.619 -10.024 1.00 92.81 99 PRO A CA 1
ATOM 761 C C . PRO A 1 99 ? 0.811 -9.460 -8.835 1.00 92.81 99 PRO A C 1
ATOM 763 O O . PRO A 1 99 ? 1.302 -10.570 -8.606 1.00 92.81 99 PRO A O 1
ATOM 766 N N . GLY A 1 100 ? -0.155 -8.939 -8.089 1.00 93.06 100 GLY A N 1
ATOM 767 C CA . GLY A 1 100 ? -0.580 -9.507 -6.814 1.00 93.06 100 GLY A CA 1
ATOM 768 C C . GLY A 1 100 ? -1.931 -8.986 -6.359 1.00 93.06 100 GLY A C 1
ATOM 769 O O . GLY A 1 100 ? -2.670 -8.365 -7.128 1.00 93.06 100 GLY A O 1
ATOM 770 N N . VAL A 1 101 ? -2.227 -9.257 -5.098 1.00 93.81 101 VAL A N 1
ATOM 771 C CA . VAL A 1 101 ? -3.363 -8.695 -4.374 1.00 93.81 101 VAL A CA 1
ATOM 772 C C . VAL A 1 101 ? -2.814 -7.944 -3.177 1.00 93.81 101 VAL A C 1
ATOM 774 O O . VAL A 1 101 ? -1.921 -8.432 -2.486 1.00 93.81 101 VAL A O 1
ATOM 777 N N . LEU A 1 102 ? -3.326 -6.741 -2.978 1.00 96.12 102 LEU A N 1
ATOM 778 C CA . LEU A 1 102 ? -3.091 -5.935 -1.797 1.00 96.12 102 LEU A CA 1
ATOM 779 C C . LEU A 1 102 ? -4.372 -5.942 -0.974 1.00 96.12 102 LEU A C 1
ATOM 781 O O . LEU A 1 102 ? -5.446 -5.756 -1.540 1.00 96.12 102 LEU A O 1
ATOM 785 N N . TYR A 1 103 ? -4.283 -6.145 0.329 1.00 95.88 103 TYR A N 1
ATOM 786 C CA . TYR A 1 103 ? -5.446 -6.137 1.203 1.00 95.88 103 TYR A CA 1
ATOM 787 C C . TYR A 1 103 ? -5.119 -5.545 2.567 1.00 95.88 103 TYR A C 1
ATOM 789 O O . TYR A 1 103 ? -3.963 -5.498 2.982 1.00 95.88 103 TYR A O 1
ATOM 797 N N . VAL A 1 104 ? -6.159 -5.080 3.254 1.00 95.38 104 VAL A N 1
ATOM 798 C CA . VAL A 1 104 ? -6.062 -4.610 4.637 1.00 95.38 104 VAL A CA 1
ATOM 799 C C . VAL A 1 104 ? -6.641 -5.670 5.564 1.00 95.38 104 VAL A C 1
ATOM 801 O O . VAL A 1 104 ? -7.804 -6.047 5.422 1.00 95.38 104 VAL A O 1
ATOM 804 N N . TYR A 1 105 ? -5.842 -6.127 6.523 1.00 93.56 105 TYR A N 1
ATOM 805 C CA . TYR A 1 105 ? -6.218 -7.148 7.498 1.00 93.56 105 TYR A CA 1
ATOM 806 C C . TYR A 1 105 ? -5.594 -6.826 8.857 1.00 93.56 105 TYR A C 1
ATOM 808 O O . TYR A 1 105 ? -4.421 -6.480 8.914 1.00 93.56 105 TYR A O 1
ATOM 816 N N . GLU A 1 106 ? -6.382 -6.884 9.935 1.00 92.06 106 GLU A N 1
ATOM 817 C CA . GLU A 1 106 ? -5.912 -6.665 11.320 1.00 92.06 106 GLU A CA 1
ATOM 818 C C . GLU A 1 106 ? -5.057 -5.398 11.530 1.00 92.06 106 GLU A C 1
ATOM 820 O O . GLU A 1 106 ? -4.088 -5.385 12.281 1.00 92.06 106 GLU A O 1
ATOM 825 N N . GLY A 1 107 ? -5.409 -4.295 10.860 1.00 92.50 107 GLY A N 1
ATOM 826 C CA . GLY A 1 107 ? -4.641 -3.049 10.973 1.00 92.50 107 GLY A CA 1
ATOM 827 C C . GLY A 1 107 ? -3.312 -3.064 10.214 1.00 92.50 107 GLY A C 1
ATOM 828 O O . GLY A 1 107 ? -2.482 -2.183 10.423 1.00 92.50 107 GLY A O 1
ATOM 829 N N . ARG A 1 108 ? -3.116 -4.022 9.306 1.00 94.56 108 ARG A N 1
ATOM 830 C CA . ARG A 1 108 ? -1.940 -4.147 8.445 1.00 94.56 108 ARG A CA 1
ATOM 831 C C . ARG A 1 108 ? -2.329 -4.065 6.978 1.00 94.56 108 ARG A C 1
ATOM 833 O O . ARG A 1 108 ? -3.398 -4.521 6.572 1.00 94.56 108 ARG A O 1
ATOM 840 N N . LEU A 1 109 ? -1.452 -3.472 6.183 1.00 96.00 109 LEU A N 1
ATOM 841 C CA . LEU A 1 109 ? -1.491 -3.499 4.732 1.00 96.00 109 LEU A CA 1
ATOM 842 C C . LEU A 1 109 ? -0.592 -4.640 4.255 1.00 96.00 109 LEU A C 1
ATOM 844 O O . LEU A 1 109 ? 0.619 -4.611 4.468 1.00 96.00 109 LEU A O 1
ATOM 848 N N . VAL A 1 110 ? -1.190 -5.635 3.606 1.00 95.19 110 VAL A N 1
ATOM 849 C CA . VAL A 1 110 ? -0.498 -6.852 3.182 1.00 95.19 110 VAL A CA 1
ATOM 850 C C . VAL A 1 110 ? -0.567 -6.982 1.670 1.00 95.19 110 VAL A C 1
ATOM 852 O O . VAL A 1 110 ? -1.637 -6.933 1.062 1.00 95.19 110 VAL A O 1
ATOM 855 N N . TYR A 1 111 ? 0.589 -7.166 1.047 1.00 95.19 111 TYR A N 1
ATOM 856 C CA . TYR A 1 111 ? 0.726 -7.519 -0.355 1.00 95.19 111 TYR A CA 1
ATOM 857 C C . TYR A 1 111 ? 1.106 -8.986 -0.492 1.00 95.19 111 TYR A C 1
ATOM 859 O O . TYR A 1 111 ? 2.065 -9.463 0.115 1.00 95.19 111 TYR A O 1
ATOM 867 N N . ARG A 1 112 ? 0.413 -9.665 -1.405 1.00 92.50 112 ARG A N 1
ATOM 868 C CA . ARG A 1 112 ? 0.680 -11.048 -1.773 1.00 92.50 112 ARG A CA 1
ATOM 869 C C . ARG A 1 112 ? 0.784 -11.192 -3.287 1.00 92.50 112 ARG A C 1
ATOM 871 O O . ARG A 1 112 ? -0.185 -10.980 -4.019 1.00 92.50 112 ARG A O 1
ATOM 878 N N . GLY A 1 113 ? 1.960 -11.588 -3.769 1.00 90.69 113 GLY A N 1
ATOM 879 C CA . GLY A 1 113 ? 2.183 -11.863 -5.190 1.00 90.69 113 GLY A CA 1
ATOM 880 C C . GLY A 1 113 ? 1.335 -13.031 -5.713 1.00 90.69 113 GLY A C 1
ATOM 881 O O . GLY A 1 113 ? 1.107 -14.021 -5.010 1.00 90.69 113 GLY A O 1
ATOM 882 N N . ARG A 1 114 ? 0.884 -12.950 -6.975 1.00 86.19 114 ARG A N 1
ATOM 883 C CA . ARG A 1 114 ? 0.190 -14.070 -7.634 1.00 86.19 114 ARG A CA 1
ATOM 884 C C . ARG A 1 114 ? 1.176 -15.216 -7.841 1.00 86.19 114 ARG A C 1
ATOM 886 O O . ARG A 1 114 ? 2.245 -15.028 -8.423 1.00 86.19 114 ARG A O 1
ATOM 893 N N . ARG A 1 115 ? 0.815 -16.423 -7.402 1.00 76.62 115 ARG A N 1
ATOM 894 C CA . ARG A 1 115 ? 1.612 -17.622 -7.684 1.00 76.62 115 ARG A CA 1
ATOM 895 C C . ARG A 1 115 ? 1.341 -18.057 -9.118 1.00 76.62 115 ARG A C 1
ATOM 897 O O . ARG A 1 115 ? 0.276 -18.582 -9.428 1.00 76.62 115 ARG A O 1
ATOM 904 N N . TRP A 1 116 ? 2.321 -17.855 -9.989 1.00 64.00 116 TRP A N 1
ATOM 905 C CA . TRP A 1 116 ? 2.322 -18.478 -11.307 1.00 64.00 116 TRP A CA 1
ATOM 906 C C . TRP A 1 116 ? 2.505 -19.982 -11.081 1.00 64.00 116 TRP A C 1
ATOM 908 O O . TRP A 1 116 ? 3.354 -20.379 -10.281 1.00 64.00 116 TRP A O 1
ATOM 918 N N . GLY A 1 117 ? 1.643 -20.803 -11.686 1.00 58.31 117 GLY A N 1
ATOM 919 C CA . GLY A 1 117 ? 1.515 -22.234 -11.388 1.00 58.31 117 GLY A CA 1
ATOM 920 C C . GLY A 1 117 ? 2.815 -23.052 -11.472 1.00 58.31 117 GLY A C 1
ATOM 921 O O . GLY A 1 117 ? 3.866 -22.554 -11.858 1.00 58.31 117 GLY A O 1
ATOM 922 N N . ARG A 1 118 ? 2.695 -24.338 -11.104 1.00 53.12 118 ARG A N 1
ATOM 923 C CA . ARG A 1 118 ? 3.667 -25.453 -10.926 1.00 53.12 118 ARG A CA 1
ATOM 924 C C . ARG A 1 118 ? 5.075 -25.443 -11.567 1.00 53.12 118 ARG A C 1
ATOM 926 O O . ARG A 1 118 ? 5.873 -26.289 -11.182 1.00 53.12 118 ARG A O 1
ATOM 933 N N . TRP A 1 119 ? 5.419 -24.566 -12.503 1.00 55.97 119 TRP A N 1
ATOM 934 C CA . TRP A 1 119 ? 6.740 -24.487 -13.138 1.00 55.97 119 TRP A CA 1
ATOM 935 C C . TRP A 1 119 ? 7.742 -23.552 -12.448 1.00 55.97 119 TRP A C 1
ATOM 937 O O . TRP A 1 119 ? 8.943 -23.709 -12.644 1.00 55.97 119 TRP A O 1
ATOM 947 N N . CYS A 1 120 ? 7.301 -22.664 -11.554 1.00 52.56 120 CYS A N 1
ATOM 948 C CA . CYS A 1 120 ? 8.194 -21.745 -10.834 1.00 52.56 120 CYS A CA 1
ATOM 949 C C . CYS A 1 120 ? 8.548 -22.213 -9.404 1.00 52.56 120 CYS A C 1
ATOM 951 O O . CYS A 1 120 ? 8.721 -21.393 -8.507 1.00 52.56 120 CYS A O 1
ATOM 953 N N . VAL A 1 121 ? 8.678 -23.527 -9.163 1.00 51.81 121 VAL A N 1
ATOM 954 C CA . VAL A 1 121 ? 9.019 -24.104 -7.833 1.00 51.81 121 VAL A CA 1
ATOM 955 C C . VAL A 1 121 ? 10.393 -23.639 -7.315 1.00 51.81 121 VAL A C 1
ATOM 957 O O . VAL A 1 121 ? 10.660 -23.685 -6.117 1.00 51.81 121 VAL A O 1
ATOM 960 N N . TRP A 1 122 ? 11.248 -23.134 -8.205 1.00 50.41 122 TRP A N 1
ATOM 961 C CA . TRP A 1 122 ? 12.640 -22.788 -7.916 1.00 50.41 122 TRP A CA 1
ATOM 962 C C . TRP A 1 122 ? 12.827 -21.379 -7.326 1.00 50.41 122 TRP A C 1
ATOM 964 O O . TRP A 1 122 ? 13.887 -21.087 -6.783 1.00 50.41 122 TRP A O 1
ATOM 974 N N . HIS A 1 123 ? 11.794 -20.527 -7.340 1.00 51.41 123 HIS A N 1
ATOM 975 C CA . HIS A 1 123 ? 11.805 -19.215 -6.681 1.00 51.41 123 HIS A CA 1
ATOM 976 C C . HIS A 1 123 ? 10.725 -19.157 -5.600 1.00 51.41 123 HIS A C 1
ATOM 978 O O . HIS A 1 123 ? 9.713 -18.476 -5.711 1.00 51.41 123 HIS A O 1
ATOM 984 N N . ARG A 1 124 ? 10.944 -19.938 -4.541 1.00 51.25 124 ARG A N 1
ATOM 985 C CA . ARG A 1 124 ? 10.006 -20.155 -3.431 1.00 51.25 124 ARG A CA 1
ATOM 986 C C . ARG A 1 124 ? 10.114 -19.114 -2.311 1.00 51.25 124 ARG A C 1
ATOM 988 O O . ARG A 1 124 ? 9.716 -19.403 -1.186 1.00 51.25 124 ARG A O 1
ATOM 995 N N . GLN A 1 125 ? 10.673 -17.935 -2.578 1.00 60.25 125 GLN A N 1
ATOM 996 C CA . GLN A 1 125 ? 10.575 -16.851 -1.605 1.00 60.25 125 GLN A CA 1
ATOM 997 C C . GLN A 1 125 ? 9.174 -16.265 -1.732 1.00 60.25 125 GLN A C 1
ATOM 999 O O . GLN A 1 125 ? 8.816 -15.718 -2.771 1.00 60.25 125 GLN A O 1
ATOM 1004 N N . ASN A 1 126 ? 8.356 -16.485 -0.703 1.00 61.91 126 ASN A N 1
ATOM 1005 C CA . ASN A 1 126 ? 7.080 -15.805 -0.534 1.00 61.91 126 ASN A CA 1
ATOM 1006 C C . ASN A 1 126 ? 7.412 -14.307 -0.469 1.00 61.91 126 ASN A C 1
ATOM 1008 O O . ASN A 1 126 ? 7.903 -13.824 0.547 1.00 61.91 126 ASN A O 1
ATOM 1012 N N . GLU A 1 127 ? 7.254 -13.598 -1.585 1.00 79.31 127 GLU A N 1
ATOM 1013 C CA . GLU A 1 127 ? 7.389 -12.145 -1.616 1.00 79.31 127 GLU A CA 1
ATOM 1014 C C . GLU A 1 127 ? 6.101 -11.554 -1.054 1.00 79.31 127 GLU A C 1
ATOM 1016 O O . GLU A 1 127 ? 5.187 -11.178 -1.787 1.00 79.31 127 GLU A O 1
ATOM 1021 N N . GLU A 1 128 ? 6.018 -11.591 0.267 1.00 89.50 128 GLU A N 1
ATOM 1022 C CA . GLU A 1 128 ? 4.988 -10.946 1.057 1.00 89.50 128 GLU A CA 1
ATOM 1023 C C . GLU A 1 128 ? 5.575 -9.643 1.594 1.00 89.50 128 GLU A C 1
ATOM 1025 O O . GLU A 1 128 ? 6.732 -9.597 2.017 1.00 89.50 128 GLU A O 1
ATOM 1030 N N . LEU A 1 129 ? 4.808 -8.568 1.472 1.00 92.06 129 LEU A N 1
ATOM 1031 C CA . LEU A 1 129 ? 5.149 -7.271 2.040 1.00 92.06 129 LEU A CA 1
ATOM 1032 C C . LEU A 1 129 ? 4.036 -6.927 3.017 1.00 92.06 129 LEU A C 1
ATOM 1034 O O . LEU A 1 129 ? 2.872 -6.896 2.629 1.00 92.06 129 LEU A O 1
ATOM 1038 N N . GLU A 1 130 ? 4.410 -6.682 4.262 1.00 93.62 130 GLU A N 1
ATOM 1039 C CA . GLU A 1 130 ? 3.497 -6.424 5.366 1.00 93.62 130 GLU A CA 1
ATOM 1040 C C . GLU A 1 130 ? 3.948 -5.153 6.078 1.00 93.62 130 GLU A C 1
ATOM 1042 O O . GLU A 1 130 ? 5.137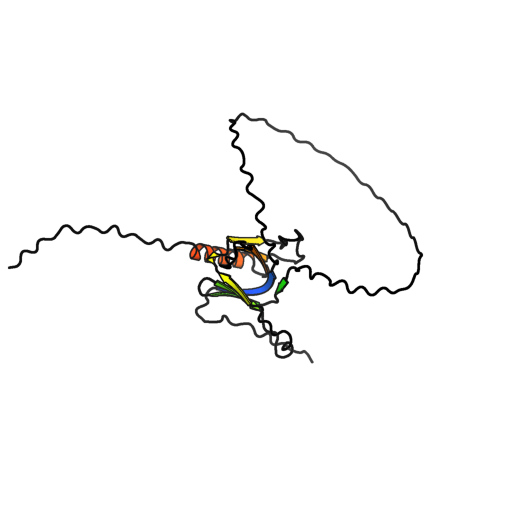 -4.972 6.336 1.00 93.62 130 GLU A O 1
ATOM 1047 N N . ILE A 1 131 ? 3.003 -4.244 6.306 1.00 93.50 131 ILE A N 1
ATOM 1048 C CA . ILE A 1 131 ? 3.250 -2.922 6.883 1.00 93.50 131 ILE A CA 1
ATOM 1049 C C . ILE A 1 131 ? 2.087 -2.602 7.809 1.00 93.50 131 ILE A C 1
ATOM 1051 O O . ILE A 1 131 ? 0.927 -2.763 7.421 1.00 93.50 131 ILE A O 1
ATOM 1055 N N . GLU A 1 132 ? 2.361 -2.124 9.016 1.00 93.25 132 GLU A N 1
ATOM 1056 C CA . GLU A 1 132 ? 1.290 -1.697 9.910 1.00 93.25 132 GLU A CA 1
ATOM 1057 C C . GLU A 1 132 ? 0.676 -0.377 9.420 1.00 93.25 132 GLU A C 1
ATOM 1059 O O . GLU A 1 132 ? 1.371 0.553 9.012 1.00 93.25 132 GLU A O 1
ATOM 1064 N N . LEU A 1 133 ? -0.653 -0.246 9.461 1.00 93.94 133 LEU A N 1
ATOM 1065 C CA . LEU A 1 133 ? -1.326 0.979 9.011 1.00 93.94 133 LEU A CA 1
ATOM 1066 C C . LEU A 1 133 ? -0.939 2.203 9.852 1.00 93.94 133 LEU A C 1
ATOM 1068 O O . LEU A 1 133 ? -1.044 3.334 9.376 1.00 93.94 133 LEU A O 1
ATOM 1072 N N . CYS A 1 134 ? -0.519 1.997 11.100 1.00 91.50 134 CYS A N 1
ATOM 1073 C CA . CYS A 1 134 ? -0.030 3.062 11.969 1.00 91.50 134 CYS A CA 1
ATOM 1074 C C . CYS A 1 134 ? 1.324 3.625 11.499 1.00 91.50 134 CYS A C 1
ATOM 1076 O O . CYS A 1 134 ? 1.548 4.827 11.671 1.00 91.50 134 CYS A O 1
ATOM 1078 N N . GLU A 1 135 ? 2.159 2.810 10.848 1.00 91.94 135 GLU A N 1
ATOM 1079 C CA . GLU A 1 135 ? 3.471 3.180 10.304 1.00 91.94 135 GLU A CA 1
ATOM 1080 C C . GLU A 1 135 ? 3.363 3.977 8.997 1.00 91.94 135 GLU A C 1
ATOM 1082 O O . GLU A 1 135 ? 4.278 4.718 8.652 1.00 91.94 135 GLU A O 1
ATOM 1087 N N . ILE A 1 136 ? 2.241 3.884 8.274 1.00 94.69 136 ILE A N 1
ATOM 1088 C CA . ILE A 1 136 ? 2.040 4.597 7.002 1.00 94.69 136 ILE A CA 1
ATOM 1089 C C . ILE A 1 136 ? 1.896 6.100 7.244 1.00 94.69 136 ILE A C 1
ATOM 1091 O O . ILE A 1 136 ? 0.855 6.580 7.686 1.00 94.69 136 ILE A O 1
ATOM 1095 N N . GLU A 1 137 ? 2.928 6.870 6.923 1.00 93.81 137 GLU A N 1
ATOM 1096 C CA . GLU A 1 137 ? 2.979 8.321 7.093 1.00 93.81 137 GLU A CA 1
ATOM 1097 C C . GLU A 1 137 ? 2.127 9.055 6.065 1.00 93.81 137 GLU A C 1
ATOM 1099 O O . GLU A 1 137 ? 1.339 9.925 6.441 1.00 93.81 137 GLU A O 1
ATOM 1104 N N . ASP A 1 138 ? 2.270 8.687 4.791 1.00 95.38 138 ASP A N 1
ATOM 1105 C CA . ASP A 1 138 ? 1.667 9.408 3.677 1.00 95.38 138 ASP A CA 1
ATOM 1106 C C . ASP A 1 138 ? 1.316 8.480 2.507 1.00 95.38 138 ASP A C 1
ATOM 1108 O O . ASP A 1 138 ? 1.984 7.475 2.248 1.00 95.38 138 ASP A O 1
ATOM 1112 N N . VAL A 1 139 ? 0.250 8.846 1.791 1.00 97.38 139 VAL A N 1
ATOM 1113 C CA . VAL A 1 139 ? -0.267 8.137 0.615 1.00 97.38 139 VAL A CA 1
ATOM 1114 C C . VAL A 1 139 ? -0.611 9.158 -0.463 1.00 97.38 139 VAL A C 1
ATOM 1116 O O . VAL A 1 139 ? -1.568 9.936 -0.333 1.00 97.38 139 VAL A O 1
ATOM 1119 N N . LYS A 1 140 ? 0.131 9.121 -1.567 1.00 97.38 140 LYS A N 1
ATOM 1120 C CA . LYS A 1 140 ? -0.009 10.030 -2.707 1.00 97.38 140 LYS A CA 1
ATOM 1121 C C . LYS A 1 140 ? -0.352 9.261 -3.971 1.00 97.38 140 LYS A C 1
ATOM 1123 O O . LYS A 1 140 ? 0.080 8.134 -4.164 1.00 97.38 140 LYS A O 1
ATOM 1128 N N . VAL A 1 141 ? -1.126 9.883 -4.850 1.00 97.81 141 VAL A N 1
ATOM 1129 C CA . VAL A 1 141 ? -1.327 9.376 -6.209 1.00 97.81 141 VAL A CA 1
ATOM 1130 C C . VAL A 1 141 ? -0.416 10.191 -7.109 1.00 97.81 141 VAL A C 1
ATOM 1132 O O . VAL A 1 141 ? -0.491 11.418 -7.106 1.00 97.81 141 VAL A O 1
ATOM 1135 N N . VAL A 1 142 ? 0.476 9.515 -7.823 1.00 96.94 142 VAL A N 1
ATOM 1136 C CA . VAL A 1 142 ? 1.495 10.147 -8.666 1.00 96.94 142 VAL A CA 1
ATOM 1137 C C . VAL A 1 142 ? 1.509 9.498 -10.043 1.00 96.94 142 VAL A C 1
ATOM 1139 O O . VAL A 1 142 ? 1.200 8.318 -10.192 1.00 96.94 142 VAL A O 1
ATOM 1142 N N . GLU A 1 143 ? 1.890 10.252 -11.070 1.00 95.06 143 GLU A N 1
ATOM 1143 C CA . GLU A 1 143 ? 2.039 9.713 -12.431 1.00 95.06 143 GLU A CA 1
ATOM 1144 C C . GLU A 1 143 ? 3.331 8.909 -12.609 1.00 95.06 143 GLU A C 1
ATOM 1146 O O . GLU A 1 143 ? 3.447 8.070 -13.502 1.00 95.06 143 GLU A O 1
ATOM 1151 N N . GLN A 1 144 ? 4.334 9.178 -11.773 1.00 94.56 144 GLN A N 1
ATOM 1152 C CA . GLN A 1 144 ? 5.650 8.576 -11.885 1.00 94.56 144 GLN A CA 1
ATOM 1153 C C . GLN A 1 144 ? 6.273 8.369 -10.509 1.00 94.56 144 GLN A C 1
ATOM 1155 O O . GLN A 1 144 ? 6.351 9.289 -9.703 1.00 94.56 144 GLN A O 1
ATOM 1160 N N . PHE A 1 145 ? 6.770 7.156 -10.272 1.00 94.25 145 PHE A N 1
ATOM 1161 C CA . PHE A 1 145 ? 7.491 6.811 -9.053 1.00 94.25 145 PHE A CA 1
ATOM 1162 C C . PHE A 1 145 ? 8.936 7.293 -9.166 1.00 94.25 145 PHE A C 1
ATOM 1164 O O . PHE A 1 145 ? 9.631 6.943 -10.127 1.00 94.25 145 PHE A O 1
ATOM 1171 N N . VAL A 1 146 ? 9.405 8.062 -8.189 1.00 93.00 146 VAL A N 1
ATOM 1172 C CA . VAL A 1 146 ? 10.787 8.547 -8.123 1.00 93.00 146 VAL A CA 1
ATOM 1173 C C . VAL A 1 146 ? 11.459 7.885 -6.935 1.00 93.00 146 VAL A C 1
ATOM 1175 O O . VAL A 1 146 ? 11.043 8.099 -5.809 1.00 93.00 146 VAL A O 1
ATOM 1178 N N . SER A 1 147 ? 12.495 7.081 -7.178 1.00 91.00 147 SER A N 1
ATOM 1179 C CA . SER A 1 147 ? 13.255 6.464 -6.084 1.00 91.00 147 SER A CA 1
ATOM 1180 C C . SER A 1 147 ? 13.886 7.551 -5.212 1.00 91.00 147 SER A C 1
ATOM 1182 O O . SER A 1 147 ? 14.624 8.385 -5.740 1.00 91.00 147 SER A O 1
ATOM 1184 N N . GLN A 1 148 ? 13.635 7.518 -3.902 1.00 87.12 148 GLN A N 1
ATOM 1185 C CA . GLN A 1 148 ? 14.244 8.425 -2.925 1.00 87.12 148 GLN A CA 1
ATOM 1186 C C . GLN A 1 148 ? 15.763 8.287 -2.871 1.00 87.12 148 GLN A C 1
ATOM 1188 O O . GLN A 1 148 ? 16.473 9.246 -2.577 1.00 87.12 148 GLN A O 1
ATOM 1193 N N . ARG A 1 149 ? 16.282 7.094 -3.162 1.00 82.56 149 ARG A N 1
ATOM 1194 C CA . ARG A 1 149 ? 17.719 6.848 -3.100 1.00 82.56 149 ARG A CA 1
ATOM 1195 C C . ARG A 1 149 ? 18.490 7.483 -4.245 1.00 82.56 149 ARG A C 1
ATOM 1197 O O . ARG A 1 149 ? 19.511 8.129 -4.026 1.00 82.56 149 ARG A O 1
ATOM 1204 N N . ASP A 1 150 ? 18.045 7.220 -5.469 1.00 84.12 150 ASP A N 1
ATOM 1205 C CA . ASP A 1 150 ? 18.781 7.623 -6.667 1.00 84.12 150 ASP A CA 1
ATOM 1206 C C . ASP A 1 150 ? 18.237 8.931 -7.267 1.00 84.12 150 ASP A C 1
ATOM 1208 O O . ASP A 1 150 ? 18.824 9.444 -8.222 1.00 84.12 150 ASP A O 1
ATOM 1212 N N . ASN A 1 151 ? 17.100 9.444 -6.769 1.00 87.06 151 ASN A N 1
ATOM 1213 C CA . ASN A 1 151 ? 16.298 10.511 -7.386 1.00 87.06 151 ASN A CA 1
ATOM 1214 C C . ASN A 1 151 ? 16.017 10.252 -8.873 1.00 87.06 151 ASN A C 1
ATOM 1216 O O . ASN A 1 151 ? 15.891 11.166 -9.690 1.00 87.06 151 ASN A O 1
ATOM 1220 N N . ARG A 1 152 ? 15.953 8.970 -9.251 1.00 88.88 152 ARG A N 1
ATOM 1221 C CA . ARG A 1 152 ? 15.725 8.550 -10.629 1.00 88.88 152 ARG A CA 1
ATOM 1222 C C . ARG A 1 152 ? 14.269 8.144 -10.802 1.00 88.88 152 ARG A C 1
ATOM 1224 O O . ARG A 1 152 ? 13.804 7.251 -10.088 1.00 88.88 152 ARG A O 1
ATOM 1231 N N . PRO A 1 153 ? 13.565 8.729 -11.785 1.00 89.00 153 PRO A N 1
ATOM 1232 C CA . PRO A 1 153 ? 12.224 8.293 -12.110 1.00 89.00 153 PRO A CA 1
ATOM 1233 C C . PRO A 1 153 ? 12.256 6.859 -12.636 1.00 89.00 153 PRO A C 1
ATOM 1235 O O . PRO A 1 153 ? 12.966 6.520 -13.593 1.00 89.00 153 PRO A O 1
ATOM 1238 N N . VAL A 1 154 ? 11.456 5.997 -12.023 1.00 89.50 154 VAL A N 1
ATOM 1239 C CA . VAL A 1 154 ? 11.256 4.631 -12.480 1.00 89.50 154 VAL A CA 1
ATOM 1240 C C . VAL A 1 154 ? 10.249 4.677 -13.621 1.00 89.50 154 VAL A C 1
ATOM 1242 O O . VAL A 1 154 ? 9.047 4.797 -13.410 1.00 89.50 154 VAL A O 1
ATOM 1245 N N . ARG A 1 155 ? 10.748 4.579 -14.860 1.00 84.75 155 ARG A N 1
ATOM 1246 C CA . ARG A 1 155 ? 9.911 4.628 -16.069 1.00 84.75 155 ARG A CA 1
ATOM 1247 C C . ARG A 1 155 ? 8.835 3.535 -16.042 1.00 84.75 155 ARG A C 1
ATOM 1249 O O . ARG A 1 155 ? 9.127 2.353 -16.257 1.00 84.75 155 ARG A O 1
ATOM 1256 N N . ARG A 1 156 ? 7.595 3.948 -15.798 1.00 82.62 156 ARG A N 1
ATOM 1257 C CA . ARG A 1 156 ? 6.348 3.202 -15.980 1.00 82.62 156 ARG A CA 1
ATOM 1258 C C . ARG A 1 156 ? 5.297 4.175 -16.505 1.00 82.62 156 ARG A C 1
ATOM 1260 O O . ARG A 1 156 ? 5.387 5.366 -16.241 1.00 82.62 156 ARG A O 1
ATOM 1267 N N . ALA A 1 157 ? 4.375 3.656 -17.304 1.00 79.19 157 ALA A N 1
ATOM 1268 C CA . ALA A 1 157 ? 3.248 4.421 -17.812 1.00 79.19 157 ALA A CA 1
ATOM 1269 C C . ALA A 1 157 ? 2.045 4.193 -16.893 1.00 79.19 157 ALA A C 1
ATOM 1271 O O . ALA A 1 157 ? 1.770 3.039 -16.551 1.00 79.19 157 ALA A O 1
ATOM 1272 N N . GLY A 1 158 ? 1.344 5.273 -16.553 1.00 87.88 158 GLY A N 1
ATOM 1273 C CA . GLY A 1 158 ? 0.120 5.253 -15.755 1.00 87.88 158 GLY A CA 1
ATOM 1274 C C . GLY A 1 158 ? 0.314 5.752 -14.326 1.00 87.88 158 GLY A C 1
ATOM 1275 O O . GLY A 1 158 ? 1.414 5.689 -13.777 1.00 87.88 158 GLY A O 1
ATOM 1276 N N . ALA A 1 159 ? -0.783 6.233 -13.743 1.00 93.75 159 ALA A N 1
ATOM 1277 C CA . ALA A 1 159 ? -0.841 6.636 -12.347 1.00 93.75 159 ALA A CA 1
ATOM 1278 C C . ALA A 1 159 ? -0.558 5.449 -11.410 1.00 93.75 159 ALA A C 1
ATOM 1280 O O . ALA A 1 159 ? -0.863 4.295 -11.717 1.00 93.75 159 ALA A O 1
ATOM 1281 N N . LEU A 1 160 ? 0.029 5.738 -10.254 1.00 96.75 160 LEU A N 1
ATOM 1282 C CA . LEU A 1 160 ? 0.330 4.771 -9.205 1.00 96.75 160 LEU A CA 1
ATOM 1283 C C . LEU A 1 160 ? 0.116 5.394 -7.830 1.00 96.75 160 LEU A C 1
ATOM 1285 O O . LEU A 1 160 ? 0.094 6.616 -7.680 1.00 96.75 160 LEU A O 1
ATOM 1289 N N . VAL A 1 161 ? -0.032 4.538 -6.824 1.00 97.88 161 VAL A N 1
ATOM 1290 C CA . VAL A 1 161 ? -0.157 4.969 -5.429 1.00 97.88 161 VAL A CA 1
ATOM 1291 C C . VAL A 1 161 ? 1.211 4.872 -4.769 1.00 97.88 161 VAL A C 1
ATOM 1293 O O . VAL A 1 161 ? 1.755 3.784 -4.615 1.00 97.88 161 VAL A O 1
ATOM 1296 N N . GLU A 1 162 ? 1.787 6.007 -4.418 1.00 96.81 162 GLU A N 1
ATOM 1297 C CA . GLU A 1 162 ? 3.025 6.123 -3.663 1.00 96.81 162 GLU A CA 1
ATOM 1298 C C . GLU A 1 162 ? 2.721 6.112 -2.164 1.00 96.81 162 GLU A C 1
ATOM 1300 O O . GLU A 1 162 ? 1.837 6.833 -1.695 1.00 96.81 162 GLU A O 1
ATOM 1305 N N . VAL A 1 163 ? 3.446 5.281 -1.420 1.00 96.31 163 VAL A N 1
ATOM 1306 C CA . VAL A 1 163 ? 3.261 5.089 0.017 1.00 96.31 163 VAL A CA 1
ATOM 1307 C C . VAL A 1 163 ? 4.596 5.263 0.729 1.00 96.31 163 VAL A C 1
ATOM 1309 O O . VAL A 1 163 ? 5.608 4.665 0.347 1.00 96.31 163 VAL A O 1
ATOM 1312 N N . PHE A 1 164 ? 4.569 6.073 1.783 1.00 94.88 164 PHE A N 1
ATOM 1313 C CA . PHE A 1 164 ? 5.676 6.280 2.707 1.00 94.88 164 PHE A CA 1
ATOM 1314 C C . PHE A 1 164 ? 5.285 5.721 4.070 1.00 94.88 164 PHE A C 1
ATOM 1316 O O . PHE A 1 164 ? 4.223 6.063 4.591 1.00 94.88 164 PHE A O 1
ATOM 1323 N N . ALA A 1 165 ? 6.128 4.868 4.642 1.00 93.12 165 ALA A N 1
ATOM 1324 C CA . ALA A 1 165 ? 5.936 4.311 5.974 1.00 93.12 165 ALA A CA 1
ATOM 1325 C C . ALA A 1 165 ? 7.226 4.418 6.794 1.00 93.12 165 ALA A C 1
ATOM 1327 O O . ALA A 1 165 ? 8.315 4.207 6.263 1.00 93.12 165 ALA A O 1
ATOM 1328 N N . SER A 1 166 ? 7.122 4.726 8.083 1.00 90.00 166 SER A N 1
ATOM 1329 C CA . SER A 1 166 ? 8.246 4.627 9.014 1.00 90.00 166 SER A CA 1
ATOM 1330 C C . SER A 1 166 ? 8.286 3.225 9.595 1.00 90.00 166 SER A C 1
ATOM 1332 O O . SER A 1 166 ? 7.413 2.858 10.369 1.00 90.00 166 SER A O 1
ATOM 1334 N N . SER A 1 167 ? 9.307 2.439 9.252 1.00 81.31 167 SER A N 1
ATOM 1335 C CA . SER A 1 167 ? 9.502 1.155 9.920 1.00 81.31 167 SER A CA 1
ATOM 1336 C C . SER A 1 167 ? 10.104 1.400 11.299 1.00 81.31 167 SER A C 1
ATOM 1338 O O . SER A 1 167 ? 11.195 1.972 11.431 1.00 81.31 167 SER A O 1
ATOM 1340 N N . THR A 1 168 ? 9.383 0.972 12.331 1.00 70.81 168 THR A N 1
ATOM 1341 C CA . THR A 1 168 ? 9.845 0.998 13.719 1.00 70.81 168 THR A CA 1
ATOM 1342 C C . THR A 1 168 ? 10.322 -0.383 14.139 1.00 70.81 168 THR A C 1
ATOM 1344 O O . THR A 1 168 ? 9.842 -0.960 15.108 1.00 70.81 168 THR A O 1
ATOM 1347 N N . ASP A 1 169 ? 11.291 -0.938 13.409 1.00 69.50 169 ASP A N 1
ATOM 1348 C CA . ASP A 1 169 ? 11.874 -2.225 13.783 1.00 69.50 169 ASP A CA 1
ATOM 1349 C C . ASP A 1 169 ? 12.636 -2.045 15.111 1.00 69.50 169 ASP A C 1
ATOM 1351 O O . ASP A 1 169 ? 13.718 -1.451 15.168 1.00 69.50 169 ASP A O 1
ATOM 1355 N N . GLY A 1 170 ? 11.997 -2.477 16.205 1.00 56.44 170 GLY A N 1
ATOM 1356 C CA . GLY A 1 170 ? 12.172 -1.994 17.583 1.00 56.44 170 GLY A CA 1
ATOM 1357 C C . GLY A 1 170 ? 13.517 -2.253 18.267 1.00 56.44 170 GLY A C 1
ATOM 1358 O O . GLY A 1 170 ? 13.578 -2.271 19.493 1.00 56.44 170 GLY A O 1
ATOM 1359 N N . MET A 1 171 ? 14.597 -2.463 17.515 1.00 55.38 171 MET A N 1
ATOM 1360 C CA . MET A 1 171 ? 15.903 -2.825 18.062 1.00 55.38 171 MET A CA 1
ATOM 1361 C C . MET A 1 171 ? 17.065 -1.936 17.596 1.00 55.38 171 MET A C 1
ATOM 1363 O O . MET A 1 171 ? 18.135 -1.997 18.194 1.00 55.38 171 MET A O 1
ATOM 1367 N N . HIS A 1 172 ? 16.882 -1.073 16.589 1.00 51.72 172 HIS A N 1
ATOM 1368 C CA . HIS A 1 172 ? 17.943 -0.177 16.115 1.00 51.72 172 HIS A CA 1
ATOM 1369 C C . HIS A 1 172 ? 17.403 1.246 15.937 1.00 51.72 172 HIS A C 1
ATOM 1371 O O . HIS A 1 172 ? 16.447 1.472 15.210 1.00 51.72 172 HIS A O 1
ATOM 1377 N N . SER A 1 173 ? 18.057 2.223 16.571 1.00 58.22 173 SER A N 1
ATOM 1378 C CA . SER A 1 173 ? 17.690 3.654 16.597 1.00 58.22 173 SER A CA 1
ATOM 1379 C C . SER A 1 173 ? 17.665 4.355 15.222 1.00 58.22 173 SER A C 1
ATOM 1381 O O . SER A 1 173 ? 17.481 5.571 15.155 1.00 58.22 173 SER A O 1
ATOM 1383 N N . HIS A 1 174 ? 17.869 3.632 14.123 1.00 62.66 174 HIS A N 1
ATOM 1384 C CA . HIS A 1 174 ? 17.738 4.168 12.776 1.00 62.66 174 HIS A CA 1
ATOM 1385 C C . HIS A 1 174 ? 16.369 3.800 12.219 1.00 62.66 174 HIS A C 1
ATOM 1387 O O . HIS A 1 174 ? 16.189 2.713 11.677 1.00 62.66 174 HIS A O 1
ATOM 1393 N N . THR A 1 175 ? 15.417 4.728 12.324 1.00 67.44 175 THR A N 1
ATOM 1394 C CA . THR A 1 175 ? 14.145 4.649 11.602 1.00 67.44 175 THR A CA 1
ATOM 1395 C C . THR A 1 175 ? 14.448 4.588 10.107 1.00 67.44 175 THR A C 1
ATOM 1397 O O . THR A 1 175 ? 14.903 5.569 9.506 1.00 67.44 175 THR A O 1
ATOM 1400 N N . MET A 1 176 ? 14.257 3.413 9.514 1.00 74.75 176 MET A N 1
ATOM 1401 C CA . MET A 1 176 ? 14.322 3.240 8.071 1.00 74.75 176 MET A CA 1
ATOM 1402 C C . MET A 1 176 ? 12.940 3.540 7.501 1.00 74.75 176 MET A C 1
ATOM 1404 O O . MET A 1 176 ? 11.965 2.856 7.803 1.00 74.75 176 MET A O 1
ATOM 1408 N N . GLY A 1 177 ? 12.853 4.596 6.695 1.00 86.94 177 GLY A N 1
ATOM 1409 C CA . GLY A 1 177 ? 11.641 4.889 5.939 1.00 86.94 177 GLY A CA 1
ATOM 1410 C C . GLY A 1 177 ? 11.481 3.869 4.816 1.00 86.94 177 GLY A C 1
ATOM 1411 O O . GLY A 1 177 ? 12.358 3.749 3.962 1.00 86.94 177 GLY A O 1
ATOM 1412 N N . LEU A 1 178 ? 10.375 3.135 4.811 1.00 90.88 178 LEU A N 1
ATOM 1413 C CA . LEU A 1 178 ? 9.973 2.279 3.709 1.00 90.88 178 LEU A CA 1
ATOM 1414 C C . LEU A 1 178 ? 9.208 3.118 2.682 1.00 90.88 178 LEU A C 1
ATOM 1416 O O . LEU A 1 178 ? 8.165 3.702 2.976 1.00 90.88 178 LEU A O 1
ATOM 1420 N N . HIS A 1 179 ? 9.719 3.148 1.454 1.00 93.75 179 HIS A N 1
ATOM 1421 C CA . HIS A 1 179 ? 9.109 3.865 0.342 1.00 93.75 179 HIS A CA 1
ATOM 1422 C C . HIS A 1 179 ? 8.783 2.899 -0.789 1.00 93.75 179 HIS A C 1
ATOM 1424 O O . HIS A 1 179 ? 9.653 2.181 -1.289 1.00 93.75 179 HIS A O 1
ATOM 1430 N N . PHE A 1 180 ? 7.519 2.858 -1.200 1.00 95.31 180 PHE A N 1
ATOM 1431 C CA . PHE A 1 180 ?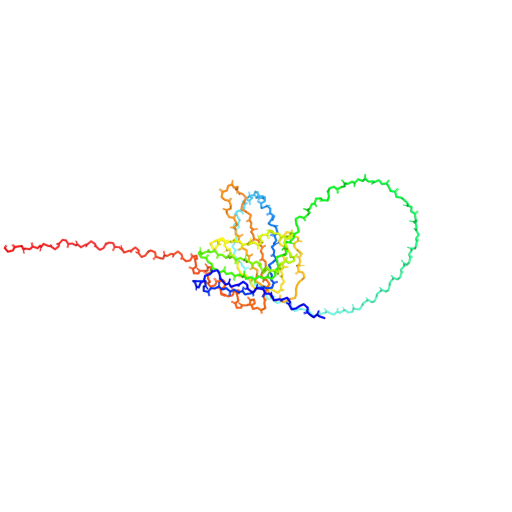 7.095 1.971 -2.273 1.00 95.31 180 PHE A CA 1
ATOM 1432 C C . PHE A 1 180 ? 5.951 2.551 -3.102 1.00 95.31 180 PHE A C 1
ATOM 1434 O O . PHE A 1 180 ? 5.179 3.396 -2.660 1.00 95.31 180 PHE A O 1
ATOM 1441 N N . GLY A 1 181 ? 5.868 2.097 -4.348 1.00 96.50 181 GLY A N 1
ATOM 1442 C CA . GLY A 1 181 ? 4.844 2.472 -5.312 1.00 96.50 181 GLY A CA 1
ATOM 1443 C C . GLY A 1 181 ? 3.997 1.270 -5.704 1.00 96.50 181 GLY A C 1
ATOM 1444 O O . GLY A 1 181 ? 4.526 0.207 -6.037 1.00 96.50 181 GLY A O 1
ATOM 1445 N N . ILE A 1 182 ? 2.682 1.439 -5.709 1.00 97.38 182 ILE A N 1
ATOM 1446 C CA . ILE A 1 182 ? 1.707 0.406 -6.036 1.00 97.38 182 ILE A CA 1
ATOM 1447 C C . ILE A 1 182 ? 1.146 0.676 -7.428 1.00 97.38 182 ILE A C 1
ATOM 1449 O O . ILE A 1 182 ? 0.487 1.687 -7.672 1.00 97.38 182 ILE A O 1
ATOM 1453 N N . LEU A 1 183 ? 1.414 -0.244 -8.350 1.00 96.69 183 LEU A N 1
ATOM 1454 C CA . LEU A 1 183 ? 0.979 -0.147 -9.738 1.00 96.69 183 LEU A CA 1
ATOM 1455 C C . LEU A 1 183 ? -0.444 -0.691 -9.863 1.00 96.69 183 LEU A C 1
ATOM 1457 O O . LEU A 1 183 ? -0.668 -1.887 -9.671 1.00 96.69 183 LEU A O 1
ATOM 1461 N N . THR A 1 184 ? -1.394 0.158 -10.232 1.00 96.25 184 THR A N 1
ATOM 1462 C CA . THR A 1 184 ? -2.800 -0.214 -10.425 1.00 96.25 184 THR A CA 1
ATOM 1463 C C . THR A 1 184 ? -3.426 0.650 -11.517 1.00 96.25 184 THR A C 1
ATOM 1465 O O . THR A 1 184 ? -2.981 1.770 -11.749 1.00 96.25 184 THR A O 1
ATOM 1468 N N . ASP A 1 185 ? -4.456 0.137 -12.186 1.00 95.62 185 ASP A N 1
ATOM 1469 C CA . ASP A 1 185 ? -5.218 0.905 -13.178 1.00 95.62 185 ASP A CA 1
ATOM 1470 C C . ASP A 1 185 ? -6.272 1.816 -12.507 1.00 95.62 185 ASP A C 1
ATOM 1472 O O . ASP A 1 185 ? -6.828 2.703 -13.147 1.00 95.62 185 ASP A O 1
ATOM 1476 N N . SER A 1 186 ? -6.515 1.637 -11.202 1.00 96.75 186 SER A N 1
ATOM 1477 C CA . SER A 1 186 ? -7.479 2.392 -10.387 1.00 96.75 186 SER A CA 1
ATOM 1478 C C . SER A 1 186 ? -6.804 3.222 -9.285 1.00 96.75 186 SER A C 1
ATOM 1480 O O . SER A 1 186 ? -7.299 3.307 -8.159 1.00 96.75 186 SER A O 1
ATOM 1482 N N . ALA A 1 187 ? -5.656 3.837 -9.595 1.00 97.19 187 ALA A N 1
ATOM 1483 C CA . ALA A 1 187 ? -4.801 4.507 -8.609 1.00 97.19 187 ALA A CA 1
ATOM 1484 C C . ALA A 1 187 ? -5.515 5.605 -7.805 1.00 97.19 187 ALA A C 1
ATOM 1486 O O . ALA A 1 187 ? -5.301 5.707 -6.602 1.00 97.19 187 ALA A O 1
ATOM 1487 N N . GLU A 1 188 ? -6.397 6.386 -8.431 1.00 97.75 188 GLU A N 1
ATOM 1488 C CA . GLU A 1 188 ? -7.149 7.450 -7.751 1.00 97.75 188 GLU A CA 1
ATOM 1489 C C . GLU A 1 188 ? -8.114 6.902 -6.693 1.00 97.75 188 GLU A C 1
ATOM 1491 O O . GLU A 1 188 ? -8.086 7.327 -5.537 1.00 97.75 188 GLU A O 1
ATOM 1496 N N . MET A 1 189 ? -8.934 5.919 -7.078 1.00 97.31 189 MET A N 1
ATOM 1497 C CA . MET A 1 189 ? -9.896 5.267 -6.187 1.00 97.31 189 MET A CA 1
ATOM 1498 C C . MET A 1 189 ? -9.175 4.559 -5.041 1.00 97.31 189 MET A C 1
ATOM 1500 O O . MET A 1 189 ? -9.483 4.795 -3.875 1.00 97.31 189 MET A O 1
ATOM 1504 N N . MET A 1 190 ? -8.166 3.750 -5.370 1.00 97.44 190 MET A N 1
ATOM 1505 C CA . MET A 1 190 ? -7.378 3.019 -4.384 1.00 97.44 190 MET A CA 1
ATOM 1506 C C . MET A 1 190 ? -6.632 3.968 -3.438 1.00 97.44 190 MET A C 1
ATOM 1508 O O . MET A 1 190 ? -6.626 3.751 -2.230 1.00 97.44 190 MET A O 1
ATOM 1512 N N . GLY A 1 191 ? -6.027 5.037 -3.960 1.00 97.69 191 GLY A N 1
ATOM 1513 C CA . GLY A 1 191 ? -5.331 6.038 -3.155 1.00 97.69 191 GLY A CA 1
ATOM 1514 C C . GLY A 1 191 ? -6.270 6.744 -2.179 1.00 97.69 191 GLY A C 1
ATOM 1515 O O . GLY A 1 191 ? -5.914 6.926 -1.015 1.00 97.69 191 GLY A O 1
ATOM 1516 N N . LYS A 1 192 ? -7.490 7.082 -2.619 1.00 97.81 192 LYS A N 1
ATOM 1517 C CA . LYS A 1 192 ? -8.534 7.647 -1.756 1.00 97.81 192 LYS A CA 1
ATOM 1518 C C . LYS A 1 192 ? -8.960 6.662 -0.665 1.00 97.81 192 LYS A C 1
ATOM 1520 O O . LYS A 1 192 ? -8.957 7.024 0.505 1.00 97.81 192 LYS A O 1
ATOM 1525 N N . GLU A 1 193 ? -9.294 5.424 -1.021 1.00 97.44 193 GLU A N 1
ATOM 1526 C CA . GLU A 1 193 ? -9.747 4.414 -0.054 1.00 97.44 193 GLU A CA 1
ATOM 1527 C C . GLU A 1 193 ? -8.668 4.045 0.965 1.00 97.44 193 GLU A C 1
ATOM 1529 O O . GLU A 1 193 ? -8.955 3.927 2.159 1.00 97.44 193 GLU A O 1
ATOM 1534 N N . LEU A 1 194 ? -7.420 3.889 0.515 1.00 96.62 194 LEU A N 1
ATOM 1535 C CA . LEU A 1 194 ? -6.289 3.624 1.396 1.00 96.62 194 LEU A CA 1
ATOM 1536 C C . LEU A 1 194 ? -6.087 4.797 2.359 1.00 96.62 194 LEU A C 1
ATOM 1538 O O . LEU A 1 194 ? -5.894 4.575 3.556 1.00 96.62 194 LEU A O 1
ATOM 1542 N N . ARG A 1 195 ? -6.229 6.035 1.860 1.00 96.44 195 ARG A N 1
ATOM 1543 C CA . ARG A 1 195 ? -6.163 7.249 2.677 1.00 96.44 195 ARG A CA 1
ATOM 1544 C C . ARG A 1 195 ? -7.241 7.301 3.750 1.00 96.44 195 ARG A C 1
ATOM 1546 O O . ARG A 1 195 ? -6.931 7.457 4.930 1.00 96.44 195 ARG A O 1
ATOM 1553 N N . ASP A 1 196 ? -8.487 7.089 3.351 1.00 95.75 196 ASP A N 1
ATOM 1554 C CA . ASP A 1 196 ? -9.637 7.059 4.255 1.00 95.75 196 ASP A CA 1
ATOM 1555 C C . ASP A 1 196 ? -9.490 5.930 5.299 1.00 95.75 196 ASP A C 1
ATOM 1557 O O . ASP A 1 196 ? -9.910 6.056 6.451 1.00 95.75 196 ASP A O 1
ATOM 1561 N N . THR A 1 197 ? -8.875 4.806 4.926 1.00 93.81 197 THR A N 1
ATOM 1562 C CA . THR A 1 197 ? -8.662 3.656 5.815 1.00 93.81 197 THR A CA 1
ATOM 1563 C C . THR A 1 197 ? -7.587 3.921 6.863 1.00 93.81 197 THR A C 1
ATOM 1565 O O . THR A 1 197 ? -7.856 3.721 8.049 1.00 93.81 197 THR A O 1
ATOM 1568 N N . PHE A 1 198 ? -6.408 4.428 6.482 1.00 91.75 198 PHE A N 1
ATOM 1569 C CA . PHE A 1 198 ? -5.362 4.712 7.472 1.00 91.75 198 PHE A CA 1
ATOM 1570 C C . PHE A 1 198 ? -5.751 5.877 8.394 1.00 91.75 198 PHE A C 1
ATOM 1572 O O . PHE A 1 198 ? -5.445 5.843 9.584 1.00 91.75 198 PHE A O 1
ATOM 1579 N N . GLN A 1 199 ? -6.467 6.893 7.890 1.00 91.50 199 GLN A N 1
ATOM 1580 C CA . GLN A 1 199 ? -6.934 8.007 8.720 1.00 91.50 199 GLN A CA 1
ATOM 1581 C C . GLN A 1 199 ? -7.911 7.531 9.795 1.00 91.50 199 GLN A C 1
ATOM 1583 O O . GLN A 1 199 ? -7.765 7.907 10.956 1.00 91.50 199 GLN A O 1
ATOM 1588 N N . ARG A 1 200 ? -8.863 6.659 9.436 1.00 91.38 200 ARG A N 1
ATOM 1589 C CA . ARG A 1 200 ? -9.768 6.021 10.405 1.00 91.38 200 ARG A CA 1
ATOM 1590 C C . ARG A 1 200 ? -9.007 5.167 11.415 1.00 91.38 200 ARG A C 1
ATOM 1592 O O . ARG A 1 200 ? -9.340 5.201 12.591 1.00 91.38 200 ARG A O 1
ATOM 1599 N N . HIS A 1 201 ? -7.975 4.448 10.975 1.00 89.06 201 HIS A N 1
ATOM 1600 C CA . HIS A 1 201 ? -7.156 3.620 11.860 1.00 89.06 201 HIS A CA 1
ATOM 1601 C C . HIS A 1 201 ? -6.333 4.451 12.864 1.00 89.06 201 HIS A C 1
ATOM 1603 O O . HIS A 1 201 ? -6.185 4.059 14.017 1.00 89.06 201 HIS A O 1
ATOM 1609 N N . ARG A 1 202 ? -5.835 5.627 12.455 1.00 86.19 202 ARG A N 1
ATOM 1610 C CA . ARG A 1 202 ? -5.076 6.552 13.319 1.00 86.19 202 ARG A CA 1
ATOM 1611 C C . ARG A 1 202 ? -5.935 7.393 14.255 1.00 86.19 202 ARG A C 1
ATOM 1613 O O . ARG A 1 202 ? -5.405 7.961 15.212 1.00 86.19 202 ARG A O 1
ATOM 1620 N N . GLN A 1 203 ? -7.236 7.515 13.997 1.00 85.88 203 GLN A N 1
ATOM 1621 C CA . GLN A 1 203 ? -8.135 8.187 14.926 1.00 85.88 203 GLN A CA 1
ATOM 1622 C C . GLN A 1 203 ? -8.182 7.371 16.218 1.00 85.88 203 GLN A C 1
ATOM 1624 O O . GLN A 1 203 ? -8.870 6.357 16.303 1.00 85.88 203 GLN A O 1
ATOM 1629 N N . ARG A 1 204 ? -7.420 7.823 17.228 1.00 66.56 204 ARG A N 1
ATOM 1630 C CA . ARG A 1 204 ? -7.504 7.294 18.591 1.00 66.56 204 ARG A CA 1
ATOM 1631 C C . ARG A 1 204 ? -8.984 7.183 18.950 1.00 66.56 204 ARG A C 1
ATOM 1633 O O . ARG A 1 204 ? -9.691 8.185 18.777 1.00 66.56 204 ARG A O 1
ATOM 1640 N N . PRO A 1 205 ? -9.450 6.025 19.455 1.00 67.75 205 PRO A N 1
ATOM 1641 C CA . PRO A 1 205 ? -10.784 5.933 20.012 1.00 67.75 205 PRO A CA 1
ATOM 1642 C C . PRO A 1 205 ? -10.924 7.099 20.978 1.00 67.75 205 PRO A C 1
ATOM 1644 O O . PRO A 1 205 ? -10.114 7.242 21.899 1.00 67.75 205 PRO A O 1
ATOM 1647 N N . ARG A 1 206 ? -11.879 7.994 20.716 1.00 62.97 206 ARG A N 1
ATOM 1648 C CA . ARG A 1 206 ? -12.225 9.024 21.686 1.00 62.97 206 ARG A CA 1
ATOM 1649 C C . ARG A 1 206 ? -12.780 8.259 22.873 1.00 62.97 206 ARG A C 1
ATOM 1651 O O . ARG A 1 206 ? -13.936 7.853 22.856 1.00 62.97 206 ARG A O 1
ATOM 1658 N N . ILE A 1 207 ? -11.921 7.977 23.851 1.00 64.25 207 ILE A N 1
ATOM 1659 C CA . ILE A 1 207 ? -12.357 7.485 25.145 1.00 64.25 207 ILE A CA 1
ATOM 1660 C C . ILE A 1 207 ? -13.202 8.627 25.680 1.00 64.25 207 ILE A C 1
ATOM 1662 O O . ILE A 1 207 ? -12.679 9.673 26.065 1.00 64.25 207 ILE A O 1
ATOM 1666 N N . PHE A 1 208 ? -14.517 8.458 25.593 1.00 62.06 208 PHE A N 1
ATOM 1667 C CA . PHE A 1 208 ? -15.436 9.312 26.307 1.00 62.06 208 PHE A CA 1
ATOM 1668 C C . PHE A 1 208 ? -15.143 9.054 27.778 1.00 62.06 208 PHE A C 1
ATOM 1670 O O . PHE A 1 208 ? -15.538 8.035 28.340 1.00 62.06 208 PHE A O 1
ATOM 1677 N N . GLN A 1 209 ? -14.351 9.943 28.372 1.00 68.06 209 GLN A N 1
ATOM 1678 C CA . GLN A 1 209 ? -14.304 10.066 29.812 1.00 68.06 209 GLN A CA 1
ATOM 1679 C C . GLN A 1 209 ? -15.705 10.514 30.202 1.00 68.06 209 GLN A C 1
ATOM 1681 O O . GLN A 1 209 ? -16.071 11.678 30.049 1.00 68.06 209 GLN A O 1
ATOM 1686 N N . PHE A 1 210 ? -16.531 9.555 30.611 1.00 69.06 210 PHE A N 1
ATOM 1687 C CA . PHE A 1 210 ? -17.691 9.883 31.406 1.00 69.06 210 PHE A CA 1
ATOM 1688 C C . PHE A 1 210 ? -17.110 10.494 32.672 1.00 69.06 210 PHE A C 1
ATOM 1690 O O . PHE A 1 210 ? -16.513 9.783 33.479 1.00 69.06 210 PHE A O 1
ATOM 1697 N N . ASN A 1 211 ? -17.192 11.821 32.789 1.00 67.38 211 ASN A N 1
ATOM 1698 C CA . ASN A 1 211 ? -17.025 12.465 34.081 1.00 67.38 211 ASN A CA 1
ATOM 1699 C C . ASN A 1 211 ? -17.959 11.703 35.018 1.00 67.38 211 ASN A C 1
ATOM 1701 O O . ASN A 1 211 ? -19.160 11.626 34.741 1.00 67.38 211 ASN A O 1
ATOM 1705 N N . SER A 1 212 ? -17.396 11.041 36.026 1.00 66.81 212 SER A N 1
ATOM 1706 C CA . SER A 1 212 ? -18.182 10.371 37.049 1.00 66.81 212 SER A CA 1
ATOM 1707 C C . SER A 1 212 ? -19.140 11.413 37.601 1.00 66.81 212 SER A C 1
ATOM 1709 O O . SER A 1 212 ? -18.715 12.424 38.153 1.00 66.81 212 SER A O 1
ATOM 1711 N N . VAL A 1 213 ? -20.430 11.221 37.346 1.00 67.88 213 VAL A N 1
ATOM 1712 C CA . VAL A 1 213 ? -21.454 11.992 38.032 1.00 67.88 213 VAL A CA 1
ATOM 1713 C C . VAL A 1 213 ? -21.438 11.446 39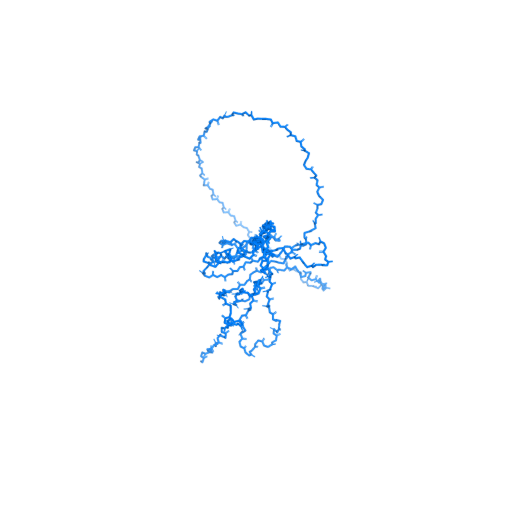.446 1.00 67.88 213 VAL A C 1
ATOM 1715 O O . VAL A 1 213 ? -21.814 10.292 39.658 1.00 67.88 213 VAL A O 1
ATOM 1718 N N . ASP A 1 214 ? -20.929 12.239 40.384 1.00 67.69 214 ASP A N 1
ATOM 1719 C CA . ASP A 1 214 ? -21.095 11.964 41.802 1.00 67.69 214 ASP A CA 1
ATOM 1720 C C . ASP A 1 214 ? -22.602 11.973 42.071 1.00 67.69 214 ASP A C 1
ATOM 1722 O O . ASP A 1 214 ? -23.256 13.015 42.043 1.00 67.69 214 ASP A O 1
ATOM 1726 N N . ILE A 1 215 ? -23.183 10.785 42.227 1.00 68.19 215 ILE A N 1
ATOM 1727 C CA . ILE A 1 215 ? -24.561 10.653 42.679 1.00 68.19 215 ILE A CA 1
ATOM 1728 C C . ILE A 1 215 ? -24.515 10.980 44.170 1.00 68.19 215 ILE A C 1
ATOM 1730 O O . ILE A 1 215 ? -24.078 10.153 44.971 1.00 68.19 215 ILE A O 1
ATOM 1734 N N . GLU A 1 216 ? -24.904 12.207 44.525 1.00 69.75 216 GLU A N 1
ATOM 1735 C CA . GLU A 1 216 ? -25.192 12.575 45.912 1.00 69.75 216 GLU A CA 1
ATOM 1736 C C . GLU A 1 216 ? -26.139 11.528 46.507 1.00 69.75 216 GLU A C 1
ATOM 1738 O O . GLU A 1 216 ? -27.139 11.151 45.890 1.00 69.75 216 GLU A O 1
ATOM 1743 N N . GLY A 1 217 ? -25.760 11.002 47.673 1.00 67.38 217 GLY A N 1
ATOM 1744 C CA . GLY A 1 217 ? -26.411 9.863 48.306 1.00 67.38 217 GLY A CA 1
ATOM 1745 C C . GLY A 1 217 ? -27.918 10.062 48.421 1.00 67.38 217 GLY A C 1
ATOM 1746 O O . GLY A 1 217 ? -28.386 10.956 49.118 1.00 67.38 217 GLY A O 1
ATOM 1747 N N . VAL A 1 218 ? -28.678 9.198 47.750 1.00 75.12 218 VAL A N 1
ATOM 1748 C CA . VAL A 1 218 ? -30.110 9.063 48.005 1.00 75.12 218 VAL A CA 1
ATOM 1749 C C . VAL A 1 218 ? -30.246 8.319 49.328 1.00 75.12 218 VAL A C 1
ATOM 1751 O O . VAL A 1 218 ? -29.948 7.126 49.405 1.00 75.12 218 VAL A O 1
ATOM 1754 N N . GLU A 1 219 ? -30.659 9.028 50.374 1.00 74.12 219 GLU A N 1
ATOM 1755 C CA . GLU A 1 219 ? -31.091 8.414 51.627 1.00 74.12 219 GLU A CA 1
ATOM 1756 C C . GLU A 1 219 ? -32.360 7.600 51.344 1.00 74.12 219 GLU A C 1
ATOM 1758 O O . GLU A 1 219 ? -33.382 8.129 50.908 1.00 74.12 219 GLU A O 1
ATOM 1763 N N . ILE A 1 220 ? -32.268 6.282 51.518 1.00 74.62 220 ILE A N 1
ATOM 1764 C CA . ILE A 1 220 ? -33.417 5.385 51.417 1.00 74.62 220 ILE A CA 1
ATOM 1765 C C . ILE A 1 220 ? -33.955 5.213 52.832 1.00 74.62 220 ILE A C 1
ATOM 1767 O O . ILE A 1 220 ? -33.359 4.488 53.631 1.00 74.62 220 ILE A O 1
ATOM 1771 N N . ASP A 1 221 ? -35.081 5.857 53.128 1.00 64.06 221 ASP A N 1
ATOM 1772 C CA . ASP A 1 221 ? -35.873 5.523 54.308 1.00 64.06 221 ASP A CA 1
ATOM 1773 C C . ASP A 1 221 ? -36.449 4.113 54.128 1.00 64.06 221 ASP A C 1
ATOM 1775 O O . ASP A 1 221 ? -37.229 3.840 53.209 1.00 64.06 221 ASP A O 1
ATOM 1779 N N . VAL A 1 222 ? -36.014 3.196 54.990 1.00 60.41 222 VAL A N 1
ATOM 1780 C CA . VAL A 1 222 ? -36.504 1.815 55.031 1.00 60.41 222 VAL A CA 1
ATOM 1781 C C . VAL A 1 222 ? -37.680 1.750 56.020 1.00 60.41 222 VAL A C 1
ATOM 1783 O O . VAL A 1 222 ? -37.534 2.274 57.126 1.00 60.41 222 VAL A O 1
ATOM 1786 N N . PRO A 1 223 ? -38.828 1.152 55.641 1.00 71.19 223 PRO A N 1
ATOM 1787 C CA . PRO A 1 223 ? -40.019 1.050 56.491 1.00 71.19 223 PRO A CA 1
ATOM 1788 C C . PRO A 1 223 ? -39.858 0.112 57.694 1.00 71.19 223 PRO A C 1
ATOM 1790 O O . PRO A 1 223 ? -39.060 -0.853 57.607 1.00 71.19 223 PRO A O 1
#

pLDDT: mean 73.1, std 20.01, range [36.5, 97.88]

Organism: NCBI:txid157864

Radius of gyration: 28.99 Å; chains: 1; bounding box: 85×72×94 Å

=== Feature glossary ===
A reading guide for the features in this record.

Start from the sequence.

  · This is the polypeptide sequence — one letter per residue, N-terminus first. Length ranges from a few dozen residues for small domains to over a thousand for large multi-domain proteins.

Fold it, and you get atomic coordinates and the backbone conformation that goes with them.

  · Structure coordinates are given as an mmCIF _atom_site loop: one row per atom with element, residue name, chain id, sequence number, and x/y/z position in Å. Only the four main-chain atoms per residue are included here; side chains are omitted to keep the record compact.

  · Backbone dihedral angles. Every residue except chain termini has a φ (preceding-C → N → Cα → C) and a ψ (N → Cα → C → next-N). They are reported in degrees following the IUPAC sign convention. Secondary structure is essentially a statement about which (φ, ψ) basin each residue occupies.

  · The SS8 string is DSSP's per-residue secondary-structure call. α-helix (H) means an i→i+4 H-bond ladder; β-strand (E) means the residue participates in a β-sheet; 3₁₀ (G) and π (I) are tighter and wider helices; T/S are turns/bends; '-' is loop.

  · SS3 is a coarse heli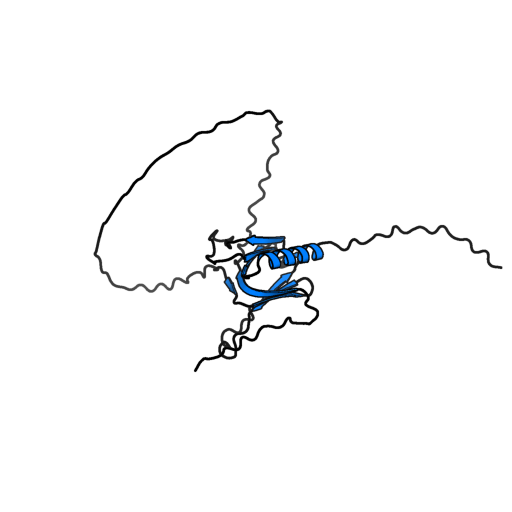x/strand/coil call (letters a/b/c) made by the P-SEA algorithm from inter-Cα distances and dihedrals. It is less detailed than DSSP but needs only Cα positions.

Summarize the fold with a handful of shape descriptors and a per-residue structural alphabet.

  · Radius of gyration (Rg) is the root-mean-square distance of Cα atoms from their centroid — a single number for overall size and compactness. A globular domain of N residues has Rg ≈ 2.2·N^0.38 Å; an extended or disordered chain has a much larger Rg. The Cα contact count is the number of residue pairs whose Cα atoms are within 8 Å and are more than four positions apart in sequence — a standard proxy for tertiary packing density. The bounding box is the smallest axis-aligned box enclosing all Cα atoms.

  · The Foldseek 3Di string encodes local tertiary geometry as a 20-letter alphabet — one character per residue — derived from the relative positions of nearby Cα atoms. Unlike the amino-acid sequence, 3Di is a direct function of the 3D structure, so two proteins with the same fold have similar 3Di strings even at low sequence identity.

  · Solvent-accessible surface area (SASA) is the area in Å² traced out by the centre of a 1.4 Å probe sphere (a water molecule) rolled over the protein's van der Waals surface (Shrake–Rupley / Lee–Richards construction). Buried residues have near-zero SASA; fully exposed residues can exceed 200 Å². The total SASA scales roughly with the number of surface residues.

Ask how reliable the model is.

  · pLDDT (predicted Local Distance Difference Test) is AlphaFold's per-residue confidence score, ranging from 0 to 100. Values above 90 indicate high confidence (typically well-packed cores); 70–90 is confident; 50–70 low confidence; below 50 usually means the region is disordered or the prediction is unreliable there. AlphaFold stores pLDDT in the mmCIF B-factor column.

  · B-factor (Debye–Waller factor) reflects atomic displacement in the crystal lattice. It is an experimental observable (units Å²), not a prediction; low values mean the atom is pinned down, high values mean it moves or is heterogeneous across the crystal.

  · Predicted Aligned Error (PAE) is an AlphaFold confidence matrix: entry (i, j) is the expected error in the position of residue j, in ångströms, when the prediction is superimposed on the true structure at residue i. Low PAE within a block of residues means that block is internally rigid and well-predicted; high PAE between two blocks means their relative placement is uncertain even if each block individually is confident.

Place it in context: what it resembles, what it is annotated as, and how it looks.

  · Nearest PDB neighbors are the top structural matches found by Foldseek when searching this structure against the entire Protein Data Bank. Each hit reports a TM-score (0 to 1; >0.5 almost always implies the same fold) and an E-value. These are *structural* homologs — they may share no detectable sequence similarity.

  · Functional annotations link the protein to curated databases. InterPro entries identify conserved domains and families by matching the sequence against member-database signatures (Pfam, PROSITE, CDD, …). Gene Ontology (GO) terms describe molecular function, biological process, and cellular component in a controlled vocabulary. CATH places the structure in a hierarchical fold classification (Class/Architecture/Topology/Homologous-superfamily). The organism is the source species.

  · Three diagnostic plots accompany the record. The Cα contact map visualizes the tertiary structure as a 2D adjacency matrix (8 Å cutoff, sequence-local contacts suppressed). The Ramachandran plot shows the distribution of backbone (φ, ψ) torsions, with points in the α and β basins reflecting secondary structure content. The PAE plot shows AlphaFold's inter-residue confidence as a color matrix.

  · Six rendered views show the 3D structure from the faces of a cube — i.e. along ±x, ±y, ±z. Rendering representation is drawn randomly per protein from cartoon (secondary-structure ribbons), sticks (backbone bonds), or molecular surface; coloring is either N→C rainbow (blue at the N-terminus through red at the C-terminus) or one color per chain.